Protein AF-A0A5J4VBR6-F1 (afdb_monomer_lite)

Sequence (223 aa):
MSNNSELKLRETSIERTSTYIKEVDKNNSNNIYTEILFALNNASYVAIDLEMSGIGESVGISIWRKSNQIAQLFEVYNYSLTCCPTTNFTISPESASFLIKNGFDLNSPFKKGIPFIPCGLPREEQSGNKEMVPQCVLQEIFRAISASNTPIILHNGLMDALFICFNFFCQLPDNLPDFCVLFTTFFPIIYDTKEIAWVEELNSNIKETITWLEQFSFFGLNI

Secondary structure (DSSP, 8-state):
---SSSSSS-----------EEEE-TTTHHHHHHHHHHHHTT-SEEEEEEE-SSSS-EEEEEEEEE-SSSTT-EEEEEEEEEEEESS-----HHHHHHHHHTT--THHHHHHPEEE--TTS-TTTT-SSSS--PPPHHHHHHHHHHHTTPPEEESSTHHHHHHHIIIII-PPPSSHHHHHHHHHHH-S-EEEHHHHHHHHHTTS---SS--HHHHHHHTT---

pLDDT: mean 77.76, std 18.87, range [31.41, 95.62]

InterPro domains:
  IPR006941 Ribonuclease CAF1 [PF04857] (24-55)
  IPR006941 Ribonuclease CAF1 [PF04857] (58-117)
  IPR006941 Ribonuclease CAF1 [PF04857] (126-206)
  IPR012337 Ribonuclease H-like superfamily [SSF53098] (17-205)
  IPR036397 Ribonuclease H superfamily [G3DSA:3.30.420.10] (22-217)
  IPR051181 CAF1 family poly(A)-specific ribonucleases [PTHR15092] (128-207)

Organism: NCBI:txid222440

Structure (mmCIF, N/CA/C/O backbone):
data_AF-A0A5J4VBR6-F1
#
_entry.id   AF-A0A5J4VBR6-F1
#
loop_
_atom_site.group_PDB
_atom_site.id
_atom_site.type_symbol
_atom_site.label_atom_id
_atom_site.label_alt_id
_atom_site.label_comp_id
_atom_site.label_asym_id
_atom_site.label_entity_id
_atom_site.label_seq_id
_atom_site.pdbx_PDB_ins_code
_atom_site.Cartn_x
_atom_site.Cartn_y
_atom_site.Cartn_z
_atom_site.occupancy
_atom_site.B_iso_or_equiv
_atom_site.auth_seq_id
_atom_site.auth_comp_id
_atom_site.auth_asym_id
_atom_site.auth_atom_id
_atom_site.pdbx_PDB_model_num
ATOM 1 N N . MET A 1 1 ? -36.809 30.784 31.263 1.00 40.50 1 MET A N 1
ATOM 2 C CA . MET A 1 1 ? -35.488 31.302 30.854 1.00 40.50 1 MET A CA 1
ATOM 3 C C . MET A 1 1 ? -34.416 30.419 31.502 1.00 40.50 1 MET A C 1
ATOM 5 O O . MET A 1 1 ? -33.761 30.843 32.435 1.00 40.50 1 MET A O 1
ATOM 9 N N . SER A 1 2 ? -34.447 29.094 31.329 1.00 33.72 2 SER A N 1
ATOM 10 C CA . SER A 1 2 ? -33.932 28.300 30.194 1.00 33.72 2 SER A CA 1
ATOM 11 C C . SER A 1 2 ? -32.438 28.518 29.909 1.00 33.72 2 SER A C 1
ATOM 13 O O . SER A 1 2 ? -32.067 29.405 29.148 1.00 33.72 2 SER A O 1
ATOM 15 N N . ASN A 1 3 ? -31.633 27.672 30.559 1.00 38.91 3 ASN A N 1
ATOM 16 C CA . ASN A 1 3 ? -30.507 26.903 30.021 1.00 38.91 3 ASN A CA 1
ATOM 17 C C . ASN A 1 3 ? -29.612 27.585 28.981 1.00 38.91 3 ASN A C 1
ATOM 19 O O . ASN A 1 3 ? -29.837 27.441 27.786 1.00 38.91 3 ASN A O 1
ATOM 23 N N . ASN A 1 4 ? -28.529 28.214 29.444 1.00 39.81 4 ASN A N 1
ATOM 24 C CA . ASN A 1 4 ? -27.373 28.542 28.598 1.00 39.81 4 ASN A CA 1
ATOM 25 C C . ASN A 1 4 ? -26.011 28.240 29.257 1.00 39.81 4 ASN A C 1
ATOM 27 O O . ASN A 1 4 ? -24.972 28.619 28.725 1.00 39.81 4 ASN A O 1
ATOM 31 N N . SER A 1 5 ? -25.986 27.545 30.400 1.00 41.88 5 SER A N 1
ATOM 32 C CA . SER A 1 5 ? -24.746 27.214 31.121 1.00 41.88 5 SER A CA 1
ATOM 33 C C . SER A 1 5 ? -24.298 25.752 30.989 1.00 41.88 5 SER A C 1
ATOM 35 O O . SER A 1 5 ? -23.154 25.456 31.314 1.00 41.88 5 SER A O 1
ATOM 37 N N . GLU A 1 6 ? -25.136 24.846 30.470 1.00 38.75 6 GLU A N 1
ATOM 38 C CA . GLU A 1 6 ? -24.785 23.419 30.292 1.00 38.75 6 GLU A CA 1
ATOM 39 C C . GLU A 1 6 ? -24.227 23.066 28.901 1.00 38.75 6 GLU A C 1
ATOM 41 O O . GLU A 1 6 ? -23.671 21.987 28.716 1.00 38.75 6 GLU A O 1
ATOM 46 N N . LEU A 1 7 ? -24.299 23.975 27.924 1.00 38.22 7 LEU A N 1
ATOM 47 C CA . LEU A 1 7 ? -23.829 23.729 26.550 1.00 38.22 7 LEU A CA 1
ATOM 48 C C . LEU A 1 7 ? -22.386 24.186 26.283 1.00 38.22 7 LEU A C 1
ATOM 50 O O . LEU A 1 7 ? -21.916 24.090 25.156 1.00 38.22 7 LEU A O 1
ATOM 54 N N . LYS A 1 8 ? -21.660 24.657 27.306 1.00 35.06 8 LYS A N 1
ATOM 55 C CA . LYS A 1 8 ? -20.302 25.213 27.152 1.00 35.06 8 LYS A CA 1
ATOM 56 C C . LYS A 1 8 ? -19.178 24.367 27.765 1.00 35.06 8 LYS A C 1
ATOM 58 O O . LYS A 1 8 ? -18.056 24.842 27.876 1.00 35.06 8 LYS A O 1
ATOM 63 N N . LEU A 1 9 ? -19.471 23.124 28.162 1.00 37.53 9 LEU A N 1
ATOM 64 C CA . LEU A 1 9 ? -18.527 22.227 28.854 1.00 37.53 9 LEU A CA 1
ATOM 65 C C . LEU A 1 9 ? -18.332 20.861 28.167 1.00 37.53 9 LEU A C 1
ATOM 67 O O . LEU A 1 9 ? -17.867 19.915 28.796 1.00 37.53 9 LEU A O 1
ATOM 71 N N . ARG A 1 10 ? -18.661 20.737 26.874 1.00 34.31 10 ARG A N 1
ATOM 72 C CA . ARG A 1 10 ? -18.361 19.532 26.070 1.00 34.31 10 ARG A CA 1
ATOM 73 C C . ARG A 1 10 ? -17.530 19.797 24.819 1.00 34.31 10 ARG A C 1
ATOM 75 O O . ARG A 1 10 ? -17.433 18.938 23.956 1.00 34.31 10 ARG A O 1
ATOM 82 N N . GLU A 1 11 ? -16.848 20.932 24.764 1.00 38.53 11 GLU A N 1
ATOM 83 C CA . GLU A 1 11 ? -15.585 21.008 24.031 1.00 38.53 11 GLU A CA 1
ATOM 84 C C . GLU A 1 11 ? -14.492 20.501 24.974 1.00 38.53 11 GLU A C 1
ATOM 86 O O . GLU A 1 11 ? -13.605 21.234 25.402 1.00 38.53 11 GLU A O 1
ATOM 91 N N . THR A 1 12 ? -14.584 19.226 25.372 1.00 39.28 12 THR A N 1
ATOM 92 C CA . THR A 1 12 ? -13.374 18.512 25.766 1.00 39.28 12 THR A CA 1
ATOM 93 C C . THR A 1 12 ? -12.510 18.561 24.531 1.00 39.28 12 THR A C 1
ATOM 95 O O . THR A 1 12 ? -12.831 17.909 23.539 1.00 39.28 12 THR A O 1
ATOM 98 N N . SER A 1 13 ? -11.502 19.424 24.573 1.00 41.62 13 SER A N 1
ATOM 99 C CA . SER A 1 13 ? -10.354 19.421 23.691 1.00 41.62 13 SER A CA 1
ATOM 100 C C . SER A 1 13 ? -10.007 17.971 23.394 1.00 41.62 13 SER A C 1
ATOM 102 O O . SER A 1 13 ? -9.403 17.292 24.223 1.00 41.62 13 SER A O 1
ATOM 104 N N . ILE A 1 14 ? -10.468 17.483 22.240 1.00 50.50 14 ILE A N 1
ATOM 105 C CA . ILE A 1 14 ? -9.911 16.298 21.620 1.00 50.50 14 ILE A CA 1
ATOM 106 C C . ILE A 1 14 ? -8.490 16.760 21.357 1.00 50.50 14 ILE A C 1
ATOM 108 O O . ILE A 1 14 ? -8.247 17.514 20.412 1.00 50.50 14 ILE A O 1
ATOM 112 N N . GLU A 1 15 ? -7.584 16.461 22.289 1.00 44.12 15 GLU A N 1
ATOM 113 C CA . GLU A 1 15 ? -6.166 16.628 22.046 1.00 44.12 15 GLU A CA 1
ATOM 114 C C . GLU A 1 15 ? -5.939 15.946 20.709 1.00 44.12 15 GLU A C 1
ATOM 116 O O . GLU A 1 15 ? -6.225 14.755 20.557 1.00 44.12 15 GLU A O 1
ATOM 121 N N . ARG A 1 16 ? -5.542 16.737 19.706 1.00 42.59 16 ARG A N 1
ATOM 122 C CA . ARG A 1 16 ? -5.061 16.192 18.447 1.00 42.59 16 ARG A CA 1
ATOM 123 C C . ARG A 1 16 ? -3.914 15.291 18.853 1.00 42.59 16 ARG A C 1
ATOM 125 O O . AR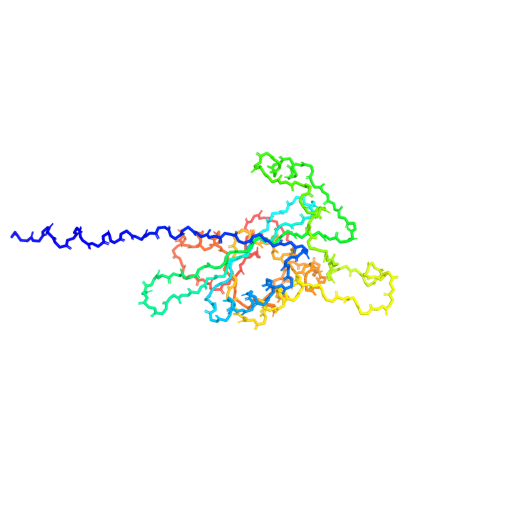G A 1 16 ? -2.833 15.780 19.169 1.00 42.59 16 ARG A O 1
ATOM 132 N N . THR A 1 17 ? -4.181 13.997 18.935 1.00 51.00 17 THR A N 1
ATOM 133 C CA . THR A 1 17 ? -3.157 12.997 19.160 1.00 51.00 17 THR A CA 1
ATOM 134 C C . THR A 1 17 ? -2.232 13.179 17.974 1.00 51.00 17 THR A C 1
ATOM 136 O O . THR A 1 17 ? -2.649 12.977 16.836 1.00 51.00 17 THR A O 1
ATOM 139 N N . SER A 1 18 ? -1.027 13.709 18.200 1.00 48.25 18 SER A N 1
ATOM 140 C CA . SER A 1 18 ? -0.051 13.828 17.126 1.00 48.25 18 SER A CA 1
ATOM 141 C C . SER A 1 18 ? 0.238 12.408 16.675 1.00 48.25 18 SER A C 1
ATOM 143 O O . SER A 1 18 ? 0.898 11.647 17.385 1.00 48.25 18 SER A O 1
ATOM 145 N N . THR A 1 19 ? -0.345 12.018 15.550 1.00 68.44 19 THR A N 1
ATOM 146 C CA . THR A 1 19 ? -0.216 10.673 15.024 1.00 68.44 19 THR A CA 1
ATOM 147 C C . THR A 1 19 ? 1.205 10.521 14.514 1.00 68.44 19 THR A C 1
ATOM 149 O O . THR A 1 19 ? 1.582 11.099 13.497 1.00 68.44 19 THR A O 1
ATOM 152 N N . TYR A 1 20 ? 2.015 9.791 15.270 1.00 84.81 20 TYR A N 1
ATOM 153 C CA . TYR A 1 20 ? 3.378 9.474 14.885 1.00 84.81 20 TYR A CA 1
ATOM 154 C C . TYR A 1 20 ? 3.352 8.561 13.655 1.00 84.81 20 TYR A C 1
ATOM 156 O O . TYR A 1 20 ? 2.677 7.529 13.663 1.00 84.81 20 TYR A O 1
ATOM 164 N N . ILE A 1 21 ? 4.068 8.957 12.603 1.00 88.56 21 ILE A N 1
ATOM 165 C CA . ILE A 1 21 ? 4.309 8.123 11.426 1.00 88.56 21 ILE A CA 1
ATOM 166 C C . ILE A 1 21 ? 5.629 7.402 11.650 1.00 88.56 21 ILE A C 1
ATOM 168 O O . ILE A 1 21 ? 6.663 8.029 11.896 1.00 88.56 21 ILE A O 1
ATOM 172 N N . LYS A 1 22 ? 5.589 6.073 11.591 1.00 91.44 22 LYS A N 1
ATOM 173 C CA . LYS A 1 22 ? 6.777 5.241 11.713 1.00 91.44 22 LYS A CA 1
ATOM 174 C C . LYS A 1 22 ? 7.357 4.978 10.331 1.00 91.44 22 LYS A C 1
ATOM 176 O O . LYS A 1 22 ? 6.744 4.292 9.521 1.00 91.44 22 LYS A O 1
ATOM 181 N N . GLU A 1 23 ? 8.552 5.498 10.081 1.00 91.81 23 GLU A N 1
ATOM 182 C CA . GLU A 1 23 ? 9.298 5.232 8.849 1.00 91.81 23 GLU A CA 1
ATOM 183 C C . GLU A 1 23 ? 9.882 3.816 8.864 1.00 91.81 23 GLU A C 1
ATOM 185 O O . GLU A 1 23 ? 10.563 3.411 9.815 1.00 91.81 23 GLU 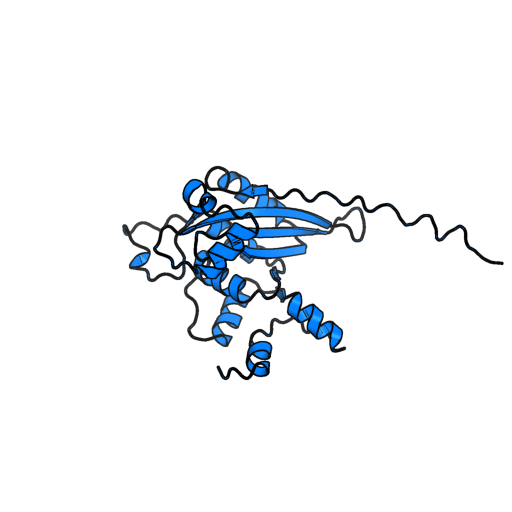A O 1
ATOM 190 N N . VAL A 1 24 ? 9.636 3.064 7.797 1.00 91.12 24 VAL A N 1
ATOM 191 C CA . VAL A 1 24 ? 10.004 1.656 7.670 1.00 91.12 24 VAL A CA 1
ATOM 192 C C . VAL A 1 24 ? 10.865 1.468 6.433 1.00 91.12 24 VAL A C 1
ATOM 194 O O . VAL A 1 24 ? 10.529 1.902 5.332 1.00 91.12 24 VAL A O 1
ATOM 197 N N . ASP A 1 25 ? 12.003 0.821 6.632 1.00 91.25 25 ASP A N 1
ATOM 198 C CA . ASP A 1 25 ? 13.033 0.624 5.631 1.00 91.25 25 ASP A CA 1
ATOM 199 C C . ASP A 1 25 ? 13.640 -0.785 5.743 1.00 91.25 25 ASP A C 1
ATOM 201 O O . ASP A 1 25 ? 13.269 -1.596 6.601 1.00 91.25 25 ASP A O 1
ATOM 205 N N . LYS A 1 26 ? 14.590 -1.111 4.865 1.00 89.25 26 LYS A N 1
ATOM 206 C CA . LYS A 1 26 ? 15.219 -2.440 4.836 1.00 89.25 26 LYS A CA 1
ATOM 207 C C . LYS A 1 26 ? 15.904 -2.844 6.150 1.00 89.25 26 LYS A C 1
ATOM 209 O O . LYS A 1 26 ? 16.071 -4.035 6.388 1.00 89.25 26 LYS A O 1
ATOM 214 N N . ASN A 1 27 ? 16.294 -1.891 6.997 1.00 88.62 27 ASN A N 1
ATOM 215 C CA . ASN A 1 27 ? 17.017 -2.147 8.243 1.00 88.62 27 ASN A CA 1
ATOM 216 C C . ASN A 1 27 ? 16.080 -2.449 9.420 1.00 88.62 27 ASN A C 1
ATOM 218 O O . ASN A 1 27 ? 16.495 -3.131 10.355 1.00 88.62 27 ASN A O 1
ATOM 222 N N . ASN A 1 28 ? 14.841 -1.940 9.407 1.00 88.69 28 ASN A N 1
ATOM 223 C CA . ASN A 1 28 ? 13.890 -2.117 10.513 1.00 88.69 28 ASN A CA 1
ATOM 224 C C . ASN A 1 28 ? 12.662 -2.984 10.168 1.00 88.69 28 ASN A C 1
ATOM 226 O O . ASN A 1 28 ? 11.945 -3.396 11.080 1.00 88.69 28 ASN A O 1
ATOM 230 N N . SER A 1 29 ? 12.457 -3.319 8.892 1.00 83.50 29 SER A N 1
ATOM 231 C CA . SER A 1 29 ? 11.270 -4.026 8.385 1.00 83.50 29 SER A CA 1
ATOM 232 C C . SER A 1 29 ? 10.883 -5.315 9.133 1.00 83.50 29 SER A C 1
ATOM 234 O O . SER A 1 29 ? 9.701 -5.514 9.405 1.00 83.50 29 SER A O 1
ATOM 236 N N . ASN A 1 30 ? 11.841 -6.150 9.553 1.00 83.50 30 ASN A N 1
ATOM 237 C CA . ASN A 1 30 ? 11.549 -7.404 10.272 1.00 83.50 30 ASN A CA 1
ATOM 238 C C . ASN A 1 30 ? 10.841 -7.183 11.620 1.00 83.50 30 ASN A C 1
ATOM 240 O O . ASN A 1 30 ? 9.911 -7.907 11.973 1.00 83.50 30 ASN A O 1
ATOM 244 N N . ASN A 1 31 ? 11.261 -6.166 12.377 1.00 84.50 31 ASN A N 1
ATOM 245 C CA . ASN A 1 31 ? 10.618 -5.834 13.650 1.00 84.50 31 ASN A CA 1
ATOM 246 C C . ASN A 1 31 ? 9.229 -5.235 13.404 1.00 84.50 31 ASN A C 1
ATOM 248 O O . ASN A 1 31 ? 8.277 -5.545 14.119 1.00 84.50 31 ASN A O 1
ATOM 252 N N . ILE A 1 32 ? 9.108 -4.426 12.348 1.00 85.19 32 ILE A N 1
ATOM 253 C CA . ILE A 1 32 ? 7.852 -3.778 11.977 1.00 85.19 32 ILE A CA 1
ATOM 254 C C . ILE A 1 32 ? 6.786 -4.781 11.559 1.00 85.19 32 ILE A C 1
ATOM 256 O O . ILE A 1 32 ? 5.631 -4.590 11.920 1.00 85.19 32 ILE A O 1
ATOM 260 N N . TYR A 1 33 ? 7.147 -5.863 10.869 1.00 87.81 33 TYR A N 1
ATOM 261 C CA . TYR A 1 33 ? 6.183 -6.907 10.527 1.00 87.81 33 TYR A CA 1
ATOM 262 C C . TYR A 1 33 ? 5.431 -7.419 11.767 1.00 87.81 33 TYR A C 1
ATOM 264 O O . TYR A 1 33 ? 4.203 -7.483 11.769 1.00 87.81 33 TYR A O 1
ATOM 272 N N . THR A 1 34 ? 6.149 -7.677 12.864 1.00 88.88 34 THR A N 1
ATOM 273 C CA . THR A 1 34 ? 5.535 -8.133 14.125 1.00 88.88 34 THR A CA 1
ATOM 274 C C . THR A 1 34 ? 4.620 -7.067 14.736 1.00 88.88 34 THR A C 1
ATOM 276 O O . THR A 1 34 ? 3.547 -7.383 15.248 1.00 88.88 34 THR A O 1
ATOM 279 N N . GLU A 1 35 ? 5.011 -5.794 14.662 1.00 90.06 35 GLU A N 1
ATOM 280 C CA . GLU A 1 35 ? 4.180 -4.681 15.132 1.00 90.06 35 GLU A CA 1
ATOM 281 C C . GLU A 1 35 ? 2.913 -4.502 14.291 1.00 90.06 35 GLU A C 1
ATOM 283 O O . GLU A 1 35 ? 1.845 -4.266 14.850 1.00 90.06 35 GLU A O 1
ATOM 288 N N . ILE A 1 36 ? 3.007 -4.667 12.970 1.00 90.56 36 ILE A N 1
ATOM 289 C CA . ILE A 1 36 ? 1.855 -4.623 12.065 1.00 90.56 36 ILE A CA 1
ATOM 290 C C . ILE A 1 36 ? 0.885 -5.756 12.399 1.00 90.56 36 ILE A C 1
ATOM 292 O O . ILE A 1 36 ? -0.308 -5.502 12.524 1.00 90.56 36 ILE A O 1
ATOM 296 N N . LEU A 1 37 ? 1.371 -6.983 12.624 1.00 91.88 37 LEU A N 1
ATOM 297 C CA . LEU A 1 37 ? 0.515 -8.093 13.062 1.00 91.88 37 LEU A CA 1
ATOM 298 C C . LEU A 1 37 ? -0.223 -7.770 14.368 1.00 91.88 37 LEU A C 1
ATOM 300 O O . LEU A 1 37 ? -1.413 -8.058 14.506 1.00 91.88 37 LEU A O 1
ATOM 304 N N . PHE A 1 38 ? 0.468 -7.144 15.322 1.00 90.75 38 PHE A N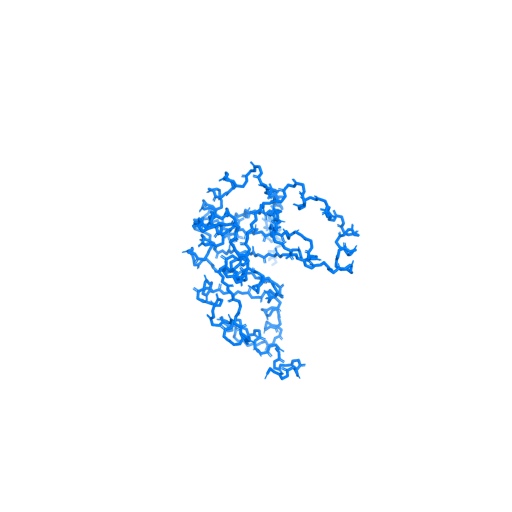 1
ATOM 305 C CA . PHE A 1 38 ? -0.153 -6.694 16.563 1.00 90.75 38 PHE A CA 1
ATOM 306 C C . PHE A 1 38 ? -1.196 -5.594 16.325 1.00 90.75 38 PHE A C 1
ATOM 308 O O . PHE A 1 38 ? -2.270 -5.639 16.924 1.00 90.75 38 PHE A O 1
ATOM 315 N N . ALA A 1 39 ? -0.911 -4.622 15.458 1.00 90.94 39 ALA A N 1
ATOM 316 C CA . ALA A 1 39 ? -1.834 -3.543 15.117 1.00 90.94 39 ALA A CA 1
ATOM 317 C C . ALA A 1 39 ? -3.088 -4.070 14.396 1.00 90.94 39 ALA A C 1
ATOM 319 O O . ALA A 1 39 ? -4.199 -3.655 14.727 1.00 90.94 39 ALA A O 1
ATOM 320 N N . LEU A 1 40 ? -2.925 -5.034 13.480 1.00 92.88 40 LEU A N 1
ATOM 321 C CA . LEU A 1 40 ? -4.019 -5.703 12.768 1.00 92.88 40 LEU A CA 1
ATOM 322 C C . LEU A 1 40 ? -4.948 -6.477 13.708 1.00 92.88 40 LEU A C 1
ATOM 324 O O . LEU A 1 40 ? -6.142 -6.600 13.434 1.00 92.88 40 LEU A O 1
ATOM 328 N N . ASN A 1 41 ? -4.439 -6.969 14.841 1.00 90.88 41 ASN A N 1
ATOM 329 C CA . ASN A 1 41 ? -5.279 -7.625 15.832 1.00 90.88 41 ASN A CA 1
ATOM 330 C C . ASN A 1 41 ? -6.329 -6.638 16.379 1.00 90.88 41 ASN A C 1
ATOM 332 O O . ASN A 1 41 ? -5.993 -5.619 16.988 1.00 90.88 41 ASN A O 1
ATOM 336 N N . ASN A 1 42 ? -7.610 -6.949 16.174 1.00 86.31 42 ASN A N 1
ATOM 337 C CA . ASN A 1 42 ? -8.756 -6.080 16.471 1.00 86.31 42 ASN A CA 1
ATOM 338 C C . ASN A 1 42 ? -8.770 -4.743 15.704 1.00 86.31 42 ASN A C 1
ATOM 340 O O . ASN A 1 42 ? -9.412 -3.788 16.149 1.00 86.31 42 ASN A O 1
ATOM 344 N N . ALA A 1 43 ? -8.071 -4.645 14.571 1.00 92.19 43 ALA A N 1
ATOM 345 C CA . ALA A 1 43 ? -8.201 -3.492 13.693 1.00 92.19 43 ALA A CA 1
ATOM 346 C C . ALA A 1 43 ? -9.639 -3.385 13.170 1.00 92.19 43 ALA A C 1
ATOM 348 O O . ALA A 1 43 ? -10.270 -4.374 12.801 1.00 92.19 43 ALA A O 1
ATOM 349 N N . SER A 1 44 ? -10.161 -2.164 13.164 1.00 91.44 44 SER A N 1
ATOM 350 C CA . SER A 1 44 ? -11.471 -1.842 12.600 1.00 91.44 44 SER A CA 1
ATOM 351 C C . SER A 1 44 ? -11.365 -1.530 11.110 1.00 91.44 44 SER A C 1
ATOM 353 O O . SER A 1 44 ? -12.238 -1.940 10.354 1.00 91.44 44 SER A O 1
ATOM 355 N N . TYR A 1 45 ? -10.295 -0.840 10.700 1.00 92.50 45 TYR A N 1
ATOM 356 C CA . TYR A 1 45 ? -10.028 -0.471 9.308 1.00 92.50 45 TYR A CA 1
ATOM 357 C C . TYR A 1 45 ? -8.522 -0.434 9.036 1.00 92.50 45 TYR A C 1
ATOM 359 O O . TYR A 1 45 ? -7.732 -0.146 9.942 1.00 92.50 45 TYR A O 1
ATOM 367 N N . VAL A 1 46 ? -8.134 -0.660 7.784 1.00 95.56 46 VAL A N 1
ATOM 368 C CA . VAL A 1 46 ? -6.781 -0.399 7.279 1.00 95.56 46 VAL A CA 1
ATOM 369 C C . VAL A 1 46 ? -6.894 0.574 6.115 1.00 95.56 46 VAL A C 1
ATOM 371 O O . VAL A 1 46 ? -7.513 0.248 5.112 1.00 95.56 46 VAL A O 1
ATOM 374 N N . ALA A 1 47 ? -6.317 1.765 6.232 1.00 95.38 47 ALA A N 1
ATOM 375 C CA . ALA A 1 47 ? -6.196 2.689 5.111 1.00 95.38 47 ALA A CA 1
ATOM 376 C C . ALA A 1 47 ? -4.828 2.522 4.447 1.00 95.38 47 ALA A C 1
ATOM 378 O O . ALA A 1 47 ? -3.824 2.378 5.150 1.00 95.38 47 ALA A O 1
ATOM 379 N N . ILE A 1 48 ? -4.800 2.513 3.117 1.00 94.69 48 ILE A N 1
ATOM 380 C CA . ILE A 1 48 ? -3.573 2.359 2.328 1.00 94.69 48 ILE A CA 1
ATOM 381 C C . ILE A 1 48 ? -3.528 3.459 1.272 1.00 94.69 48 ILE A C 1
ATOM 383 O O . ILE A 1 48 ? -4.550 3.765 0.663 1.00 94.69 48 ILE A O 1
ATOM 387 N N . ASP A 1 49 ? -2.349 4.037 1.081 1.00 92.88 49 ASP A N 1
ATOM 388 C CA . ASP A 1 49 ? -2.083 5.093 0.104 1.00 92.88 49 ASP A CA 1
ATOM 389 C C . ASP A 1 49 ? -0.670 4.918 -0.461 1.00 92.88 49 ASP A C 1
ATOM 391 O O . ASP A 1 49 ? 0.248 4.565 0.290 1.00 92.88 49 ASP A O 1
ATOM 395 N N . LEU A 1 50 ? -0.480 5.117 -1.766 1.00 88.25 50 LEU A N 1
ATOM 396 C CA . LEU A 1 50 ? 0.815 4.956 -2.425 1.00 88.25 50 LEU A CA 1
ATOM 397 C C . LEU A 1 50 ? 1.330 6.258 -3.035 1.00 88.25 50 LEU A C 1
ATOM 399 O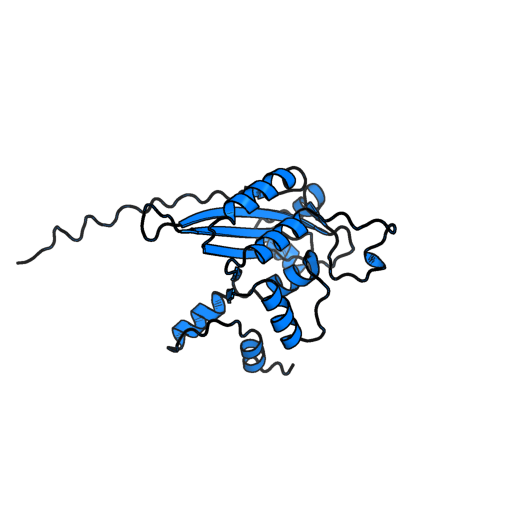 O . LEU A 1 50 ? 0.631 6.955 -3.763 1.00 88.25 50 LEU A O 1
ATOM 403 N N . GLU A 1 51 ? 2.629 6.504 -2.865 1.00 83.94 51 GLU A N 1
ATOM 404 C CA . GLU A 1 51 ? 3.341 7.536 -3.622 1.00 83.94 51 GLU A CA 1
ATOM 405 C C . GLU A 1 51 ? 4.032 6.898 -4.830 1.00 83.94 51 GLU A C 1
ATOM 407 O O . GLU A 1 51 ? 5.121 6.316 -4.730 1.00 83.94 51 GLU A O 1
ATOM 412 N N . MET A 1 52 ? 3.387 7.011 -5.992 1.00 75.38 52 MET A N 1
ATOM 413 C CA . MET A 1 52 ? 3.847 6.408 -7.243 1.00 75.38 52 MET A CA 1
ATOM 414 C C . MET A 1 52 ? 4.564 7.441 -8.124 1.00 75.38 52 MET A C 1
ATOM 416 O O . MET A 1 52 ? 3.944 8.280 -8.776 1.00 75.38 52 MET A O 1
ATOM 420 N N . SER A 1 53 ? 5.895 7.361 -8.215 1.00 65.81 53 SER A N 1
ATOM 421 C CA . SER A 1 53 ? 6.669 8.078 -9.256 1.00 65.81 53 SER A CA 1
ATOM 422 C C . SER A 1 53 ? 7.201 7.170 -10.358 1.00 65.81 53 SER A C 1
ATOM 424 O O . SER A 1 53 ? 7.756 7.644 -11.353 1.00 65.81 53 SER A O 1
ATOM 426 N N . GLY A 1 54 ? 7.079 5.860 -10.154 1.00 58.91 54 GLY A N 1
ATOM 427 C CA . GLY A 1 54 ? 7.822 4.852 -10.885 1.00 58.91 54 GLY A CA 1
ATOM 428 C C . GLY A 1 54 ? 9.235 4.626 -10.339 1.00 58.91 54 GLY A C 1
ATOM 429 O O . GLY A 1 54 ? 9.774 3.554 -10.537 1.00 58.91 54 GLY A O 1
ATOM 430 N N . ILE A 1 55 ? 9.828 5.557 -9.577 1.00 45.84 55 ILE A N 1
ATOM 431 C CA . ILE A 1 55 ? 10.988 5.264 -8.716 1.00 45.84 55 ILE A CA 1
ATOM 432 C C . ILE A 1 55 ? 10.466 4.632 -7.437 1.00 45.84 55 ILE A C 1
ATOM 434 O O . ILE A 1 55 ? 9.510 5.169 -6.891 1.00 45.84 55 ILE A O 1
ATOM 438 N N . GLY A 1 56 ? 11.122 3.550 -6.989 1.00 57.62 56 GLY A N 1
ATOM 439 C CA . GLY A 1 56 ? 10.895 2.823 -5.734 1.00 57.62 56 GLY A CA 1
ATOM 440 C C . GLY A 1 56 ? 9.811 3.401 -4.822 1.00 57.62 56 GLY A C 1
ATOM 441 O O . GLY A 1 56 ? 9.919 4.515 -4.316 1.00 57.62 56 GLY A O 1
ATOM 442 N N . GLU A 1 57 ? 8.749 2.630 -4.655 1.00 74.62 57 GLU A N 1
ATOM 443 C CA . GLU A 1 57 ? 7.475 3.159 -4.188 1.00 74.62 57 GLU A CA 1
ATOM 444 C C . GLU A 1 57 ? 7.430 3.354 -2.678 1.00 74.62 57 GLU A C 1
ATOM 446 O O . GLU A 1 57 ? 8.077 2.623 -1.924 1.00 74.62 57 GLU A O 1
ATOM 451 N N . SER A 1 58 ? 6.653 4.335 -2.227 1.00 80.06 58 SER A N 1
ATOM 452 C CA . SER A 1 58 ? 6.327 4.466 -0.810 1.00 80.06 58 SER A CA 1
ATOM 453 C C . SER A 1 58 ? 4.905 3.986 -0.579 1.00 80.06 58 SER A C 1
ATOM 455 O O . SER A 1 58 ? 3.991 4.436 -1.263 1.00 80.06 58 SER A O 1
ATOM 457 N N . VAL A 1 59 ? 4.726 3.093 0.390 1.00 85.50 59 VAL A N 1
ATOM 458 C CA . VAL A 1 59 ? 3.410 2.606 0.812 1.00 85.50 59 VAL A CA 1
ATOM 459 C C . VAL A 1 59 ? 3.106 3.197 2.185 1.00 85.50 59 VAL A C 1
ATOM 461 O O . VAL A 1 59 ? 3.755 2.847 3.174 1.00 85.50 59 VAL A O 1
ATOM 464 N N . GLY A 1 60 ? 2.115 4.074 2.261 1.00 88.44 60 GLY A N 1
ATOM 465 C CA . GLY A 1 60 ? 1.504 4.509 3.510 1.00 88.44 60 GLY A CA 1
ATOM 466 C C . GLY A 1 60 ? 0.469 3.488 3.980 1.00 88.44 60 GLY A C 1
ATOM 467 O O . GLY A 1 60 ? -0.422 3.110 3.225 1.00 88.44 60 GLY A O 1
ATOM 468 N N . ILE A 1 61 ? 0.576 3.032 5.229 1.00 90.44 61 ILE A N 1
ATOM 469 C CA . ILE A 1 61 ? -0.411 2.150 5.863 1.00 90.44 61 ILE A CA 1
ATOM 470 C C . ILE A 1 61 ? -0.836 2.757 7.194 1.00 90.44 61 ILE A C 1
ATOM 472 O O . ILE A 1 61 ? -0.008 2.975 8.079 1.00 90.44 61 ILE A O 1
ATOM 476 N N . SER A 1 62 ? -2.139 2.947 7.371 1.00 91.50 62 SER A N 1
ATOM 477 C CA . SER A 1 62 ? -2.739 3.394 8.625 1.00 91.50 62 SER A CA 1
ATOM 478 C C . SER A 1 62 ? -3.708 2.341 9.143 1.00 91.50 62 SER A C 1
ATOM 480 O O . SER A 1 62 ? -4.727 2.060 8.517 1.00 91.50 62 SER A O 1
ATOM 482 N N . ILE A 1 63 ? -3.427 1.771 10.310 1.00 89.75 63 ILE A N 1
ATOM 483 C CA . ILE A 1 63 ? -4.288 0.771 10.947 1.00 89.75 63 ILE A CA 1
ATOM 484 C C . ILE A 1 63 ? -5.072 1.447 12.066 1.00 89.75 63 ILE A C 1
ATOM 486 O O . ILE A 1 63 ? -4.487 2.000 12.998 1.00 89.75 63 ILE A O 1
ATOM 490 N N . TRP A 1 64 ? -6.398 1.395 11.969 1.00 89.88 64 TRP A N 1
ATOM 491 C CA . TRP A 1 64 ? -7.320 2.077 12.870 1.00 89.88 64 TRP A CA 1
ATOM 492 C C . TRP A 1 64 ? -8.014 1.067 13.769 1.00 89.88 64 TRP A C 1
ATOM 494 O O . TRP A 1 64 ? -8.730 0.187 13.292 1.00 89.88 64 TRP A O 1
ATOM 504 N N . ARG A 1 65 ? -7.864 1.222 15.082 1.00 88.50 65 ARG A N 1
ATOM 505 C CA . ARG A 1 65 ? -8.534 0.405 16.096 1.00 88.50 65 ARG A CA 1
ATOM 506 C C . ARG A 1 65 ? -9.473 1.274 16.916 1.00 88.50 65 ARG A C 1
ATOM 508 O O . ARG A 1 65 ? -9.052 2.249 17.532 1.00 88.50 65 ARG A O 1
ATOM 515 N N . LYS A 1 66 ? -10.756 0.921 16.961 1.00 85.06 66 LYS A N 1
ATOM 516 C CA . LYS A 1 66 ? -11.722 1.614 17.819 1.00 85.06 66 LYS A CA 1
ATOM 517 C C . LYS A 1 66 ? -11.368 1.408 19.297 1.00 85.06 66 LYS A C 1
ATOM 519 O O . LYS A 1 66 ? -11.165 0.280 19.739 1.00 85.06 66 LYS A O 1
ATOM 524 N N . SER A 1 67 ? -11.312 2.493 20.066 1.00 77.44 67 SER A N 1
ATOM 525 C CA . SER A 1 67 ? -11.059 2.429 21.506 1.00 77.44 67 SER A CA 1
ATOM 526 C C . SER A 1 67 ? -12.247 1.813 22.242 1.00 77.44 67 SER A C 1
ATOM 528 O O . SER A 1 67 ? -13.395 2.217 22.053 1.00 77.44 67 SER A O 1
ATOM 530 N N . ASN A 1 68 ? -11.959 0.867 23.138 1.00 73.94 68 ASN A N 1
ATOM 531 C CA . ASN A 1 68 ? -12.961 0.272 24.026 1.00 73.94 68 ASN A CA 1
ATOM 532 C C . ASN A 1 68 ? -13.296 1.170 25.229 1.00 73.94 68 ASN A C 1
ATOM 534 O O . ASN A 1 68 ? -14.311 0.954 25.885 1.00 73.94 68 ASN A O 1
ATOM 538 N N . GLN A 1 69 ? -12.443 2.150 25.548 1.00 66.19 69 GLN A N 1
ATOM 539 C CA . GLN A 1 69 ? -12.582 2.980 26.751 1.00 66.19 69 GLN A CA 1
ATOM 540 C C . GLN A 1 69 ? -13.385 4.258 26.498 1.00 66.19 69 GLN A C 1
ATOM 542 O O . GLN A 1 69 ? -14.126 4.702 27.372 1.00 66.19 69 GLN A O 1
ATOM 547 N N . ILE A 1 70 ? -13.247 4.852 25.309 1.00 69.50 70 ILE A N 1
ATOM 548 C CA . ILE A 1 70 ? -13.903 6.110 24.944 1.00 69.50 70 ILE A CA 1
ATOM 549 C C . ILE A 1 70 ? -14.617 5.906 23.612 1.00 69.50 70 ILE A C 1
ATOM 551 O O . ILE A 1 70 ? -13.987 5.648 22.586 1.00 69.50 70 ILE A O 1
ATOM 555 N N . ALA A 1 71 ? -15.945 6.029 23.628 1.00 60.31 71 ALA A N 1
ATOM 556 C CA . ALA A 1 71 ? -16.742 5.977 22.412 1.00 60.31 71 ALA A CA 1
ATOM 557 C C . ALA A 1 71 ? -16.262 7.053 21.421 1.00 60.31 71 ALA A C 1
ATOM 559 O O . ALA A 1 71 ? -16.072 8.201 21.807 1.00 60.31 71 ALA A O 1
ATOM 560 N N . GLN A 1 72 ? -16.112 6.671 20.148 1.00 67.12 72 GLN A N 1
ATOM 561 C CA . GLN A 1 72 ? -15.675 7.528 19.028 1.00 67.12 72 GLN A CA 1
ATOM 562 C C . GLN A 1 72 ? -14.181 7.898 18.992 1.00 67.12 72 GLN A C 1
ATOM 564 O O . GLN A 1 72 ? -13.781 8.655 18.112 1.00 67.12 72 GLN A O 1
ATOM 569 N N . LEU A 1 73 ? -13.337 7.340 19.866 1.00 80.56 73 LEU A N 1
ATOM 570 C CA . LEU A 1 73 ? -11.884 7.481 19.737 1.00 80.56 73 LEU A CA 1
ATOM 571 C C . LEU A 1 73 ? -11.288 6.295 18.963 1.00 80.56 73 LEU A C 1
ATOM 573 O O . LEU A 1 73 ? -11.704 5.150 19.162 1.00 80.56 73 LEU A O 1
ATOM 577 N N . PHE A 1 74 ? -10.283 6.560 18.130 1.00 82.19 74 PHE A N 1
ATOM 578 C CA . PHE A 1 74 ? -9.476 5.537 17.469 1.00 82.19 74 PHE A CA 1
ATOM 579 C C . PHE A 1 74 ? -8.025 5.605 17.943 1.00 82.19 74 PHE A C 1
ATOM 581 O O . PHE A 1 74 ? -7.457 6.683 18.099 1.00 82.19 74 PHE A O 1
ATOM 588 N N . GLU A 1 75 ? -7.435 4.436 18.157 1.00 86.94 75 GLU A N 1
ATOM 589 C CA . GLU A 1 75 ? -5.993 4.243 18.214 1.00 86.94 75 GLU A CA 1
ATOM 590 C C . GLU A 1 75 ? -5.500 4.005 16.781 1.00 86.94 75 GLU A C 1
ATOM 592 O O . GLU A 1 75 ? -6.032 3.140 16.081 1.00 86.94 75 GLU A O 1
ATOM 597 N N . VAL A 1 76 ? -4.527 4.799 16.330 1.00 89.19 76 VAL A N 1
ATOM 598 C CA . VAL A 1 76 ? -4.055 4.782 14.939 1.00 89.19 76 VAL A CA 1
ATOM 599 C C . VAL A 1 76 ? -2.566 4.471 14.898 1.00 89.19 76 VAL A C 1
ATOM 601 O O . VAL A 1 76 ? -1.764 5.165 15.524 1.00 89.19 76 VAL A O 1
ATOM 604 N N . TYR A 1 77 ? -2.205 3.454 14.121 1.00 91.94 77 TYR A N 1
ATOM 605 C CA . TYR A 1 77 ? -0.825 3.061 13.855 1.00 91.94 77 TYR A CA 1
ATOM 606 C C . TYR A 1 77 ? -0.481 3.412 12.408 1.00 91.94 77 TYR A C 1
ATOM 608 O O . TYR A 1 77 ? -1.057 2.827 11.494 1.00 91.94 77 TYR A O 1
ATOM 616 N N . ASN A 1 78 ? 0.433 4.363 12.199 1.00 93.31 78 ASN A N 1
ATOM 617 C CA . ASN A 1 78 ? 0.831 4.808 10.862 1.00 93.31 78 ASN A CA 1
ATOM 618 C C . ASN A 1 78 ? 2.235 4.321 10.518 1.00 93.31 78 ASN A C 1
ATOM 620 O O . ASN A 1 78 ? 3.180 4.540 11.281 1.00 93.31 78 ASN A O 1
ATOM 624 N N . TYR A 1 79 ? 2.368 3.727 9.341 1.00 93.56 79 TYR A N 1
ATOM 625 C CA . TYR A 1 79 ? 3.610 3.210 8.791 1.00 93.56 79 TYR A CA 1
ATOM 626 C C . TYR A 1 79 ? 3.844 3.822 7.411 1.00 93.56 79 TYR A C 1
ATOM 628 O O . TYR A 1 79 ? 2.946 3.831 6.577 1.00 93.56 79 TYR A O 1
ATOM 636 N N . SER A 1 80 ? 5.057 4.309 7.177 1.00 93.00 80 SER A N 1
ATOM 637 C CA . SER A 1 80 ? 5.536 4.768 5.872 1.00 93.00 80 SER A CA 1
ATOM 638 C C . SER A 1 80 ? 6.598 3.780 5.400 1.00 93.00 80 SER A C 1
ATOM 640 O O . SER A 1 80 ? 7.719 3.771 5.911 1.00 93.00 80 SER A O 1
ATOM 642 N N . LEU A 1 81 ? 6.227 2.865 4.503 1.00 91.88 81 LEU A N 1
ATOM 643 C CA . LEU A 1 81 ? 7.114 1.826 3.984 1.00 91.88 81 LEU A CA 1
ATOM 644 C C . LEU A 1 81 ? 7.845 2.346 2.747 1.00 91.88 81 LEU A C 1
ATOM 646 O O . LEU A 1 81 ? 7.257 2.460 1.675 1.00 91.88 81 LEU A O 1
ATOM 650 N N . THR A 1 82 ? 9.149 2.589 2.859 1.00 91.62 82 THR A N 1
ATOM 651 C CA . THR A 1 82 ? 9.979 2.852 1.680 1.00 91.62 82 THR A CA 1
ATOM 652 C C . THR A 1 82 ? 10.317 1.526 0.997 1.00 91.62 82 THR A C 1
ATOM 654 O O . THR A 1 82 ? 11.008 0.686 1.578 1.00 91.62 82 THR A O 1
ATOM 657 N N . CYS A 1 83 ? 9.896 1.341 -0.250 1.00 90.38 83 CYS A N 1
ATOM 658 C CA . CYS A 1 83 ? 10.065 0.105 -1.012 1.00 90.38 83 CYS A CA 1
ATOM 659 C C . CYS A 1 83 ? 10.969 0.335 -2.232 1.00 90.38 83 CYS A C 1
ATOM 661 O O . CYS A 1 83 ? 11.068 1.438 -2.760 1.00 90.38 83 CYS A O 1
ATOM 663 N N . CYS A 1 84 ? 11.657 -0.707 -2.697 1.00 89.44 84 CYS A N 1
ATOM 664 C CA . CYS A 1 84 ? 12.401 -0.647 -3.954 1.00 89.44 84 CYS A CA 1
ATOM 665 C C . CYS A 1 84 ? 12.322 -1.998 -4.674 1.00 89.44 84 CYS A C 1
ATOM 667 O O . CYS A 1 84 ? 12.823 -2.993 -4.140 1.00 89.44 84 CYS A O 1
ATOM 669 N N . PRO A 1 85 ? 11.724 -2.070 -5.875 1.00 87.94 85 PRO A N 1
ATOM 670 C CA . PRO A 1 85 ? 11.782 -3.289 -6.664 1.00 87.94 85 PRO A CA 1
ATOM 671 C C . PRO A 1 85 ? 13.235 -3.566 -7.070 1.00 87.94 85 PRO A C 1
ATOM 673 O O . PRO A 1 85 ? 14.028 -2.654 -7.305 1.00 87.94 85 PRO A O 1
ATOM 676 N N . THR A 1 86 ? 13.588 -4.846 -7.129 1.00 86.50 86 THR A N 1
ATOM 677 C CA . THR A 1 86 ? 14.911 -5.318 -7.584 1.00 86.50 86 THR A CA 1
ATOM 678 C C . THR A 1 86 ? 14.966 -5.560 -9.094 1.00 86.50 86 THR A C 1
ATOM 680 O O . THR A 1 86 ? 16.022 -5.875 -9.638 1.00 86.50 86 THR A O 1
ATOM 683 N N . THR A 1 87 ? 13.831 -5.398 -9.770 1.00 84.50 87 THR A N 1
ATOM 684 C CA . THR A 1 87 ? 13.655 -5.550 -11.213 1.00 84.50 87 THR A CA 1
ATOM 685 C C . THR A 1 87 ? 13.676 -4.196 -11.913 1.00 84.50 87 THR A C 1
ATOM 687 O O . THR A 1 87 ? 13.631 -3.145 -11.274 1.00 84.50 87 THR A O 1
ATOM 690 N N . ASN A 1 88 ? 13.726 -4.212 -13.246 1.00 83.88 88 ASN A N 1
ATOM 691 C CA . ASN A 1 88 ? 13.592 -2.987 -14.026 1.00 83.88 88 ASN A CA 1
ATOM 692 C C . ASN A 1 88 ? 12.201 -2.380 -13.822 1.00 83.88 88 ASN A C 1
ATOM 694 O O . ASN A 1 88 ? 11.201 -3.093 -13.754 1.00 83.88 88 ASN A O 1
ATOM 698 N N . PHE A 1 89 ? 12.153 -1.056 -13.764 1.00 84.06 89 PHE A N 1
ATOM 699 C CA . PHE A 1 89 ? 10.928 -0.286 -13.628 1.00 84.06 89 PHE A CA 1
ATOM 700 C C . PHE A 1 89 ? 11.018 0.983 -14.474 1.00 84.06 89 PHE A C 1
ATOM 702 O O . PHE A 1 89 ? 12.100 1.407 -14.888 1.00 84.06 89 PHE A O 1
ATOM 709 N N . THR A 1 90 ? 9.866 1.582 -14.753 1.00 84.88 90 THR A N 1
ATOM 710 C CA . THR A 1 90 ? 9.756 2.827 -15.519 1.00 84.88 90 THR A CA 1
ATOM 711 C C . THR A 1 90 ? 9.494 3.992 -14.583 1.00 84.88 90 THR A C 1
ATOM 713 O O . THR A 1 90 ? 8.855 3.820 -13.556 1.00 84.88 90 THR A O 1
ATOM 716 N N . ILE A 1 91 ? 9.970 5.181 -14.945 1.00 84.88 91 ILE A N 1
ATOM 717 C CA . ILE A 1 91 ? 9.833 6.396 -14.139 1.00 84.88 91 ILE A CA 1
ATOM 718 C C . ILE A 1 91 ? 9.106 7.441 -14.975 1.00 84.88 91 ILE A C 1
ATOM 720 O O . ILE A 1 91 ? 9.520 7.693 -16.107 1.00 84.88 91 ILE A O 1
ATOM 724 N N . SER A 1 92 ? 8.076 8.078 -14.414 1.00 88.56 92 SER A N 1
ATOM 725 C CA . SER A 1 92 ? 7.498 9.286 -15.011 1.00 88.56 92 SER A CA 1
ATOM 726 C C . SER A 1 92 ? 8.285 10.515 -14.540 1.00 88.56 92 SER A C 1
ATOM 728 O O . SER A 1 92 ? 8.323 10.789 -13.335 1.00 88.56 92 SER A O 1
ATOM 730 N N . PRO A 1 93 ? 8.908 11.284 -15.454 1.00 88.19 93 PRO A N 1
ATOM 731 C CA . PRO A 1 93 ? 9.618 12.510 -15.099 1.00 88.19 93 PRO A CA 1
ATOM 732 C C . PRO A 1 93 ? 8.720 13.557 -14.432 1.00 88.19 93 PRO A C 1
ATOM 734 O O . PRO A 1 93 ? 9.169 14.265 -13.529 1.00 88.19 93 PRO A O 1
ATOM 737 N N . GLU A 1 94 ? 7.460 13.657 -14.852 1.00 89.00 94 GLU A N 1
ATOM 738 C CA . GLU A 1 94 ? 6.483 14.605 -14.320 1.00 89.00 94 GLU A CA 1
ATOM 739 C C . GLU A 1 94 ? 6.129 14.262 -12.872 1.00 89.00 94 GLU A C 1
ATOM 741 O O . GLU A 1 94 ? 6.224 15.130 -12.000 1.00 89.00 94 GLU A O 1
ATOM 746 N N . SER A 1 95 ? 5.806 12.992 -12.596 1.00 87.12 95 SER A N 1
ATOM 747 C CA . SER A 1 95 ? 5.505 12.522 -11.239 1.00 87.12 95 SER A CA 1
ATOM 748 C C . SER A 1 95 ? 6.722 12.640 -10.326 1.00 87.12 95 SER A C 1
ATOM 750 O O . SER A 1 95 ? 6.617 13.167 -9.221 1.00 87.12 95 SER A O 1
ATOM 752 N N . ALA A 1 96 ? 7.906 12.240 -10.800 1.00 87.19 96 ALA A N 1
ATOM 753 C CA . ALA A 1 96 ? 9.149 12.396 -10.049 1.00 87.19 96 ALA A CA 1
ATOM 754 C C . ALA A 1 96 ? 9.428 13.873 -9.709 1.00 87.19 96 ALA A C 1
ATOM 756 O O . ALA A 1 96 ? 9.779 14.198 -8.574 1.00 87.19 96 ALA A O 1
ATOM 757 N N . SER A 1 97 ? 9.216 14.784 -10.664 1.00 88.94 97 SER A N 1
ATOM 758 C CA . SER A 1 97 ? 9.389 16.227 -10.451 1.00 88.94 97 SER A CA 1
ATOM 759 C C . SER A 1 97 ? 8.383 16.786 -9.446 1.00 88.94 97 SER A C 1
ATOM 761 O O . SER A 1 97 ? 8.745 17.609 -8.603 1.00 88.94 97 SER A O 1
ATOM 763 N N . PHE A 1 98 ? 7.126 16.340 -9.517 1.00 89.75 98 PHE A N 1
ATOM 764 C CA . PHE A 1 98 ? 6.090 16.706 -8.556 1.00 89.75 98 PHE A CA 1
ATOM 765 C C . PHE A 1 98 ? 6.456 16.243 -7.141 1.00 89.75 98 PHE A C 1
ATOM 767 O O . PHE A 1 98 ? 6.400 17.045 -6.209 1.00 89.75 98 PHE A O 1
ATOM 774 N N . LEU A 1 99 ? 6.903 14.996 -6.980 1.00 87.69 99 LEU A N 1
ATOM 775 C CA . LEU A 1 99 ? 7.318 14.463 -5.684 1.00 87.69 99 LEU A CA 1
ATOM 776 C C . LEU A 1 99 ? 8.515 15.227 -5.103 1.00 87.69 99 LEU A C 1
ATOM 778 O O . LEU A 1 99 ? 8.453 15.673 -3.957 1.00 87.69 99 LEU A O 1
ATOM 782 N N . ILE A 1 100 ? 9.567 15.471 -5.898 1.00 88.12 100 ILE A N 1
ATOM 783 C CA . ILE A 1 100 ? 10.723 16.278 -5.463 1.00 88.12 100 ILE A CA 1
ATOM 784 C C . ILE A 1 100 ? 10.267 17.661 -4.991 1.00 88.12 100 ILE A C 1
ATOM 786 O O . ILE A 1 100 ? 10.699 18.141 -3.943 1.00 88.12 100 ILE A O 1
ATOM 790 N N . LYS A 1 101 ? 9.380 18.311 -5.756 1.00 92.12 101 LYS A N 1
ATOM 791 C CA . LYS A 1 101 ? 8.865 19.645 -5.426 1.00 92.12 101 LYS A CA 1
ATOM 792 C C . LYS A 1 101 ? 8.108 19.663 -4.094 1.00 92.12 101 LYS A C 1
ATOM 794 O O . LYS A 1 101 ? 8.160 20.674 -3.398 1.00 92.12 101 LYS A O 1
ATOM 799 N N . ASN A 1 102 ? 7.442 18.566 -3.739 1.00 90.12 102 ASN A N 1
ATOM 800 C CA . ASN A 1 102 ? 6.727 18.410 -2.471 1.00 90.12 102 ASN A CA 1
ATOM 801 C C . ASN A 1 102 ? 7.602 17.832 -1.340 1.00 90.12 102 ASN A C 1
ATOM 803 O O . ASN A 1 102 ? 7.097 17.549 -0.259 1.00 90.12 102 ASN A O 1
ATOM 807 N N . GLY A 1 103 ? 8.918 17.713 -1.550 1.00 88.06 103 GLY A N 1
ATOM 808 C CA . GLY A 1 103 ? 9.876 17.330 -0.510 1.00 88.06 103 GLY A CA 1
ATOM 809 C C . GLY A 1 103 ? 10.155 15.831 -0.400 1.00 88.06 103 GLY A C 1
ATOM 810 O O . GLY A 1 103 ? 10.813 15.416 0.553 1.00 88.06 103 GLY A O 1
ATOM 811 N N . PHE A 1 104 ? 9.706 15.018 -1.359 1.00 86.19 104 PHE A N 1
ATOM 812 C CA . PHE A 1 104 ? 10.036 13.595 -1.402 1.00 86.19 104 PHE A CA 1
ATOM 813 C C . PHE A 1 104 ? 11.504 13.377 -1.808 1.00 86.19 104 PHE A C 1
ATOM 815 O O . PHE A 1 104 ? 11.975 13.906 -2.819 1.00 86.19 104 PHE A O 1
ATOM 822 N N . ASP A 1 105 ? 12.234 12.553 -1.051 1.00 88.12 105 ASP A N 1
ATOM 823 C CA . ASP A 1 105 ? 13.614 12.181 -1.381 1.00 88.12 105 ASP A CA 1
ATOM 824 C C . ASP A 1 105 ? 13.647 10.973 -2.326 1.00 88.12 105 ASP A C 1
ATOM 826 O O . ASP A 1 105 ? 13.622 9.826 -1.886 1.00 88.12 105 ASP A O 1
ATOM 830 N N . LEU A 1 106 ? 13.797 11.211 -3.632 1.00 86.69 106 LEU A N 1
ATOM 831 C CA . LEU A 1 106 ? 13.932 10.132 -4.624 1.00 86.69 106 LEU A CA 1
ATOM 832 C C . LEU A 1 106 ? 15.168 9.243 -4.416 1.00 86.69 106 LEU A C 1
ATOM 834 O O . LEU A 1 106 ? 15.243 8.163 -4.995 1.00 86.69 106 LEU A O 1
ATOM 838 N N . ASN A 1 107 ? 16.145 9.650 -3.598 1.00 89.12 107 ASN A N 1
ATOM 839 C CA . ASN A 1 107 ? 17.288 8.796 -3.275 1.00 89.12 107 ASN A CA 1
ATOM 840 C C . ASN A 1 107 ? 16.964 7.781 -2.176 1.00 89.12 107 ASN A C 1
ATOM 842 O O . ASN A 1 107 ? 17.660 6.770 -2.054 1.00 89.12 107 ASN A O 1
ATOM 846 N N . SER A 1 108 ? 15.958 8.065 -1.347 1.00 88.25 108 SER A N 1
ATOM 847 C CA . SER A 1 108 ? 15.573 7.240 -0.205 1.00 88.25 108 SER A CA 1
ATOM 848 C C . SER A 1 108 ? 15.232 5.801 -0.625 1.00 88.25 108 SER A C 1
ATOM 850 O O . SER A 1 108 ? 15.844 4.881 -0.069 1.00 88.25 108 SER A O 1
ATOM 852 N N . PRO A 1 109 ? 14.391 5.566 -1.654 1.00 88.25 109 PRO A N 1
ATOM 853 C CA . PRO A 1 109 ? 14.101 4.215 -2.129 1.00 88.25 109 PRO A CA 1
ATOM 854 C C . PRO A 1 109 ? 15.345 3.425 -2.542 1.00 88.25 109 PRO A C 1
ATOM 856 O O . PRO A 1 109 ? 15.531 2.292 -2.107 1.00 88.25 109 PRO A O 1
ATOM 859 N N . PHE A 1 110 ? 16.277 4.040 -3.270 1.00 87.56 110 PHE A N 1
ATOM 860 C CA . PHE A 1 110 ? 17.511 3.364 -3.687 1.00 87.56 110 PHE A CA 1
ATOM 861 C C . PHE A 1 110 ? 18.482 3.084 -2.532 1.00 87.56 110 PHE A C 1
ATOM 863 O O . PHE A 1 110 ? 19.217 2.097 -2.551 1.00 87.56 110 PHE A O 1
ATOM 870 N N . LYS A 1 111 ? 18.522 3.956 -1.517 1.00 89.75 111 LYS A N 1
ATOM 871 C CA . LYS A 1 111 ? 19.450 3.822 -0.383 1.00 89.75 111 LYS A CA 1
ATOM 872 C C . LYS A 1 111 ? 18.935 2.845 0.667 1.00 89.75 111 LYS A C 1
ATOM 874 O O . LYS A 1 111 ? 19.690 1.982 1.126 1.00 89.75 111 LYS A O 1
ATOM 879 N N . LYS A 1 112 ? 17.673 2.993 1.072 1.00 90.75 112 LYS A N 1
ATOM 880 C CA . LYS A 1 112 ? 17.082 2.304 2.228 1.00 90.75 112 LYS A CA 1
ATOM 881 C C . LYS A 1 112 ? 15.815 1.506 1.906 1.00 90.75 112 LYS A C 1
ATOM 883 O O . LYS A 1 112 ? 15.325 0.818 2.794 1.00 90.75 112 LYS A O 1
ATOM 888 N N . GLY A 1 113 ? 15.321 1.540 0.669 1.00 89.69 113 GLY A N 1
ATOM 889 C CA . GLY A 1 113 ? 14.102 0.836 0.288 1.00 89.69 113 GLY A CA 1
ATOM 890 C C . GLY A 1 113 ? 14.171 -0.664 0.554 1.00 89.69 113 GLY A C 1
ATOM 891 O O . GLY A 1 113 ? 15.207 -1.306 0.361 1.00 89.69 113 GLY A O 1
ATOM 892 N N . ILE A 1 114 ? 13.055 -1.206 1.032 1.00 91.06 114 ILE A N 1
ATOM 893 C CA . ILE A 1 114 ? 12.874 -2.633 1.266 1.00 91.06 114 ILE A CA 1
ATOM 894 C C . ILE A 1 114 ? 12.875 -3.330 -0.098 1.00 91.06 114 ILE A C 1
ATOM 896 O O . ILE A 1 114 ? 12.013 -3.019 -0.927 1.00 91.06 114 ILE A O 1
ATOM 900 N N . PRO A 1 115 ? 13.832 -4.238 -0.358 1.00 89.56 115 PRO A N 1
ATOM 901 C CA . PRO A 1 115 ? 13.916 -4.913 -1.639 1.00 89.56 115 PRO A CA 1
ATOM 902 C C . PRO A 1 115 ? 12.756 -5.896 -1.799 1.00 89.56 115 PRO A C 1
ATOM 904 O O . PRO A 1 115 ? 12.435 -6.653 -0.880 1.00 89.56 115 PRO A O 1
ATOM 907 N N . PHE A 1 116 ? 12.155 -5.922 -2.984 1.00 88.25 116 PHE A N 1
ATOM 908 C CA . PHE A 1 116 ? 11.172 -6.938 -3.344 1.00 88.25 116 PHE A CA 1
ATOM 909 C C . PHE A 1 116 ? 11.236 -7.298 -4.830 1.00 88.25 116 PHE A C 1
ATOM 911 O O . PHE A 1 116 ? 11.836 -6.589 -5.642 1.00 88.25 116 PHE A O 1
ATOM 918 N N . ILE A 1 117 ? 10.631 -8.433 -5.172 1.00 88.25 117 ILE A N 1
ATOM 919 C CA . ILE A 1 117 ? 10.375 -8.855 -6.550 1.00 88.25 117 ILE A CA 1
ATOM 920 C C . ILE A 1 117 ? 8.852 -8.865 -6.720 1.00 88.25 117 ILE A C 1
ATOM 922 O O . ILE A 1 117 ? 8.180 -9.511 -5.908 1.00 88.25 117 ILE A O 1
ATOM 926 N N . PRO A 1 118 ? 8.296 -8.156 -7.716 1.00 89.56 118 PRO A N 1
ATOM 927 C CA . PRO A 1 118 ? 6.860 -8.175 -7.966 1.00 89.56 118 PRO A CA 1
ATOM 928 C C . PRO A 1 118 ? 6.342 -9.592 -8.270 1.00 89.56 118 PRO A C 1
ATOM 930 O O . PRO A 1 118 ? 6.862 -10.280 -9.153 1.00 89.56 118 PRO A O 1
ATOM 933 N N . CYS A 1 119 ? 5.292 -10.024 -7.567 1.00 89.31 119 CYS A N 1
ATOM 934 C CA . CYS A 1 119 ? 4.664 -11.340 -7.753 1.00 89.31 119 CYS A CA 1
ATOM 935 C C . CYS A 1 119 ? 4.059 -11.536 -9.152 1.00 89.31 119 CYS A C 1
ATOM 937 O O . CYS A 1 119 ? 3.946 -12.669 -9.621 1.00 89.31 119 CYS A O 1
ATOM 939 N N . GLY A 1 120 ? 3.643 -10.449 -9.803 1.00 87.38 120 GLY A N 1
ATOM 940 C CA . GLY A 1 120 ? 2.986 -10.462 -11.104 1.00 87.38 120 GLY A CA 1
ATOM 941 C C . GLY A 1 120 ? 3.916 -10.568 -12.308 1.00 87.38 120 GLY A C 1
ATOM 942 O O . GLY A 1 120 ? 3.421 -10.670 -13.429 1.00 87.38 120 GLY A O 1
ATOM 943 N N . LEU A 1 121 ? 5.238 -10.567 -12.107 1.00 87.06 121 LEU A N 1
ATOM 944 C CA . LEU A 1 121 ? 6.184 -10.781 -13.203 1.00 87.06 121 LEU A CA 1
ATOM 945 C C . LEU A 1 121 ? 6.154 -12.234 -13.706 1.00 87.06 121 LEU A C 1
ATOM 947 O O . LEU A 1 121 ? 5.918 -13.151 -12.917 1.00 87.06 121 LEU A O 1
ATOM 951 N N . PRO A 1 122 ? 6.455 -12.487 -14.992 1.00 82.94 122 PRO A N 1
ATOM 952 C CA . PRO A 1 122 ? 6.618 -13.842 -15.507 1.00 82.94 122 PRO A CA 1
ATOM 953 C C . PRO A 1 122 ? 7.694 -14.620 -14.737 1.00 82.94 122 PRO A C 1
ATOM 955 O O . PRO A 1 122 ? 8.717 -14.066 -14.336 1.00 82.94 122 PRO A O 1
ATOM 958 N N . ARG A 1 123 ? 7.516 -15.940 -14.582 1.00 70.75 123 ARG A N 1
ATOM 959 C CA . ARG A 1 123 ? 8.449 -16.815 -13.830 1.00 70.75 123 ARG A CA 1
ATOM 960 C C . ARG A 1 123 ? 9.904 -16.746 -14.312 1.00 70.75 123 ARG A C 1
ATOM 962 O O . ARG A 1 123 ? 10.819 -17.020 -13.537 1.00 70.75 123 ARG A O 1
ATOM 969 N N . GLU A 1 124 ? 10.105 -16.403 -15.579 1.00 69.19 124 GLU A N 1
ATOM 970 C CA . GLU A 1 124 ? 11.424 -16.237 -16.195 1.00 69.19 124 GLU A CA 1
ATOM 971 C C . GLU A 1 124 ? 12.160 -15.010 -15.639 1.00 69.19 124 GLU A C 1
ATOM 973 O O . GLU A 1 124 ? 13.355 -15.084 -15.371 1.00 69.19 124 GLU A O 1
ATOM 978 N N . GLU A 1 125 ? 11.438 -13.924 -15.357 1.00 65.69 125 GLU A N 1
ATOM 979 C CA . GLU A 1 125 ? 11.981 -12.690 -14.772 1.00 65.69 125 GLU A CA 1
ATOM 980 C C . GLU A 1 125 ? 12.091 -12.757 -13.241 1.00 65.69 125 GLU A C 1
ATOM 982 O O . GLU A 1 125 ? 12.814 -11.977 -12.626 1.00 65.69 125 GLU A O 1
ATOM 987 N N . GLN A 1 126 ? 11.424 -13.733 -12.617 1.00 61.75 126 GLN A N 1
ATOM 988 C CA . GLN A 1 126 ? 11.554 -14.037 -11.188 1.00 61.75 126 GLN A CA 1
ATOM 989 C C . GLN A 1 126 ? 12.801 -14.886 -10.864 1.00 61.75 126 GLN A C 1
ATOM 991 O O . GLN A 1 126 ? 13.140 -15.059 -9.694 1.00 61.75 126 GLN A O 1
ATOM 996 N N . SER A 1 127 ? 13.489 -15.430 -11.879 1.00 53.81 127 SER A N 1
ATOM 997 C CA . SER A 1 127 ? 14.532 -16.450 -11.715 1.00 53.81 127 SER A CA 1
ATOM 998 C C . SER A 1 127 ? 15.929 -15.947 -12.085 1.00 53.81 127 SER A C 1
ATOM 1000 O O . SER A 1 127 ? 16.378 -16.083 -13.219 1.00 53.81 127 SER A O 1
ATOM 1002 N N . GLY A 1 128 ? 16.680 -15.491 -11.081 1.00 47.66 128 GLY A N 1
ATOM 1003 C CA . GLY A 1 128 ? 18.145 -15.579 -11.109 1.00 47.66 128 GLY A CA 1
ATOM 1004 C C . GLY A 1 128 ? 18.667 -16.990 -10.795 1.00 47.66 128 GLY A C 1
ATOM 1005 O O . GLY A 1 128 ? 19.794 -17.306 -11.149 1.00 47.66 128 GLY A O 1
ATOM 1006 N N . ASN A 1 129 ? 17.865 -17.848 -10.151 1.00 40.84 129 ASN A N 1
ATOM 1007 C CA . ASN A 1 129 ? 18.110 -19.275 -9.911 1.00 40.84 129 ASN A CA 1
ATOM 1008 C C . ASN A 1 129 ? 16.801 -19.927 -9.429 1.00 40.84 129 ASN A C 1
ATOM 1010 O O . ASN A 1 129 ? 15.984 -19.257 -8.809 1.00 40.84 129 ASN A O 1
ATOM 1014 N N . LYS A 1 130 ? 16.606 -21.228 -9.695 1.00 43.94 130 LYS A N 1
ATOM 1015 C CA . LYS A 1 130 ? 15.446 -22.051 -9.276 1.00 43.94 130 LYS A CA 1
ATOM 1016 C C . LYS A 1 130 ? 15.378 -22.295 -7.753 1.00 43.94 130 LYS A C 1
ATOM 1018 O O . LYS A 1 130 ? 15.115 -23.413 -7.315 1.00 43.94 130 LYS A O 1
ATOM 1023 N N . GLU A 1 131 ? 15.650 -21.283 -6.945 1.00 46.00 131 GLU A N 1
ATOM 1024 C CA . GLU A 1 131 ? 15.333 -21.294 -5.522 1.00 46.00 131 GLU A CA 1
ATOM 1025 C C . GLU A 1 131 ? 13.969 -20.637 -5.323 1.00 46.00 131 GLU A C 1
ATOM 1027 O O . GLU A 1 131 ? 13.566 -19.755 -6.081 1.00 46.00 131 GLU A O 1
ATOM 1032 N N . MET A 1 132 ? 13.228 -21.118 -4.326 1.00 46.31 132 MET A N 1
ATOM 1033 C CA . MET A 1 132 ? 11.999 -20.485 -3.857 1.00 46.31 132 MET A CA 1
ATOM 1034 C C . MET A 1 132 ? 12.310 -18.999 -3.646 1.00 46.31 132 MET A C 1
ATOM 1036 O O . MET A 1 132 ? 13.172 -18.694 -2.823 1.00 46.31 132 MET A O 1
ATOM 1040 N N . VAL A 1 133 ? 11.678 -18.101 -4.412 1.00 52.56 133 VAL A N 1
ATOM 1041 C CA . VAL A 1 133 ? 11.870 -16.654 -4.243 1.00 52.56 133 VAL A CA 1
ATOM 1042 C C . VAL A 1 133 ? 11.624 -16.359 -2.763 1.00 52.56 133 VAL A C 1
ATOM 1044 O O . VAL A 1 133 ? 10.518 -16.643 -2.291 1.00 52.56 133 VAL A O 1
ATOM 1047 N N . PRO A 1 134 ? 12.633 -15.892 -2.002 1.00 51.84 134 PRO A N 1
ATOM 1048 C CA . PRO A 1 134 ? 12.449 -15.621 -0.588 1.00 51.84 134 PRO A CA 1
ATOM 1049 C C . PRO A 1 134 ? 11.292 -14.640 -0.449 1.00 51.84 134 PRO A C 1
ATOM 1051 O O . PRO A 1 134 ? 11.317 -13.563 -1.050 1.00 51.84 134 PRO A O 1
ATOM 1054 N N . GLN A 1 135 ? 10.257 -15.043 0.285 1.00 62.78 135 GLN A N 1
ATOM 1055 C CA . GLN A 1 135 ? 9.103 -14.194 0.529 1.00 62.78 135 GLN A CA 1
ATOM 1056 C C . GLN A 1 135 ? 9.608 -12.924 1.214 1.00 62.78 135 GLN A C 1
ATOM 1058 O O . GLN A 1 135 ? 10.232 -12.991 2.273 1.00 62.78 135 GLN A O 1
ATOM 1063 N N . CYS A 1 136 ? 9.433 -11.771 0.569 1.00 82.12 136 CYS A N 1
ATOM 1064 C CA . CYS A 1 136 ? 9.904 -10.527 1.156 1.00 82.12 136 CYS A CA 1
ATOM 1065 C C . CYS A 1 136 ? 8.918 -10.062 2.232 1.00 82.12 136 CYS A C 1
ATOM 1067 O O . CYS A 1 136 ? 7.715 -10.321 2.161 1.00 82.12 136 CYS A O 1
ATOM 1069 N N . VAL A 1 137 ? 9.422 -9.315 3.209 1.00 88.94 137 VAL A N 1
ATOM 1070 C CA . VAL A 1 137 ? 8.624 -8.766 4.314 1.00 88.94 137 VAL A CA 1
ATOM 1071 C C . VAL A 1 137 ? 7.406 -7.958 3.839 1.00 88.94 137 VAL A C 1
ATOM 1073 O O . VAL A 1 137 ? 6.361 -7.994 4.477 1.00 88.94 137 VAL A O 1
ATOM 1076 N N . LEU A 1 138 ? 7.481 -7.287 2.681 1.00 90.12 138 LEU A N 1
ATOM 1077 C CA . LEU A 1 138 ? 6.333 -6.577 2.102 1.00 90.12 138 LEU A CA 1
ATOM 1078 C C . LEU A 1 138 ? 5.209 -7.542 1.700 1.00 90.12 138 LEU A C 1
ATOM 1080 O O . LEU A 1 138 ? 4.050 -7.305 2.029 1.00 90.12 138 LEU A O 1
ATOM 1084 N N . GLN A 1 139 ? 5.542 -8.662 1.051 1.00 90.56 139 GLN A N 1
ATOM 1085 C CA . GLN A 1 139 ? 4.558 -9.692 0.708 1.00 90.56 139 GLN A CA 1
ATOM 1086 C C . GLN A 1 139 ? 3.933 -10.303 1.967 1.00 90.56 139 GLN A C 1
ATOM 1088 O O . GLN A 1 139 ? 2.740 -10.597 1.978 1.00 90.56 139 GLN A O 1
ATOM 1093 N N . GLU A 1 140 ? 4.710 -10.489 3.038 1.00 91.94 140 GLU A N 1
ATOM 1094 C CA . GLU A 1 140 ? 4.184 -10.949 4.330 1.00 91.94 140 GLU A CA 1
ATOM 1095 C C . GLU A 1 140 ? 3.211 -9.942 4.950 1.00 91.94 140 GLU A C 1
ATOM 1097 O O . GLU A 1 140 ? 2.131 -10.341 5.382 1.00 91.94 140 GLU A O 1
ATOM 1102 N N . ILE A 1 141 ? 3.542 -8.646 4.929 1.00 93.69 141 ILE A N 1
ATOM 1103 C CA . ILE A 1 141 ? 2.665 -7.571 5.416 1.00 93.69 141 ILE A CA 1
ATOM 1104 C C . ILE A 1 141 ? 1.326 -7.591 4.671 1.00 93.69 141 ILE A C 1
ATOM 1106 O O . ILE A 1 141 ? 0.277 -7.686 5.305 1.00 93.69 141 ILE A O 1
ATOM 1110 N N . PHE A 1 142 ? 1.335 -7.560 3.337 1.00 94.56 142 PHE A N 1
ATOM 1111 C CA . PHE A 1 142 ? 0.091 -7.527 2.560 1.00 94.56 142 PHE A CA 1
ATOM 1112 C C . PHE A 1 142 ? -0.721 -8.820 2.675 1.00 94.56 142 PHE A C 1
ATOM 1114 O O . PHE A 1 142 ? -1.949 -8.766 2.750 1.00 94.56 142 PHE A O 1
ATOM 1121 N N . ARG A 1 143 ? -0.064 -9.982 2.776 1.00 94.25 143 ARG A N 1
ATOM 1122 C CA . ARG A 1 143 ? -0.749 -11.249 3.073 1.00 94.25 143 ARG A CA 1
ATOM 1123 C C . ARG A 1 143 ? -1.378 -11.250 4.459 1.00 94.25 143 ARG A C 1
ATOM 1125 O O . ARG A 1 143 ? -2.473 -11.779 4.607 1.00 94.25 143 ARG A O 1
ATOM 1132 N N . ALA A 1 144 ? -0.727 -10.657 5.457 1.00 94.88 144 ALA A N 1
ATOM 1133 C CA . ALA A 1 144 ? -1.296 -10.531 6.792 1.00 94.88 144 ALA A CA 1
ATOM 1134 C C . ALA A 1 144 ? -2.516 -9.600 6.816 1.00 94.88 144 ALA A C 1
ATOM 1136 O O . ALA A 1 144 ? -3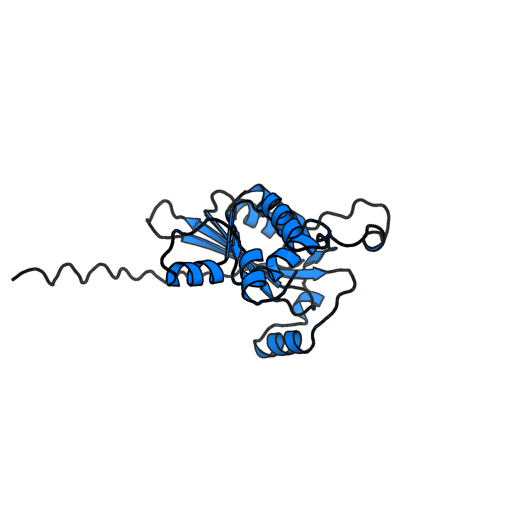.517 -9.940 7.443 1.00 94.88 144 ALA A O 1
ATOM 1137 N N . ILE A 1 145 ? -2.462 -8.472 6.095 1.00 95.62 145 ILE A N 1
ATOM 1138 C CA . ILE A 1 145 ? -3.608 -7.563 5.929 1.00 95.62 145 ILE A CA 1
ATOM 1139 C C . ILE A 1 145 ? -4.762 -8.286 5.220 1.00 95.62 145 ILE A C 1
ATOM 1141 O O . ILE A 1 145 ? -5.905 -8.202 5.652 1.00 95.62 145 ILE A O 1
ATOM 1145 N N . SER A 1 146 ? -4.475 -9.046 4.160 1.00 95.38 146 SER A N 1
ATOM 1146 C CA . SER A 1 146 ? -5.492 -9.842 3.460 1.00 95.38 146 SER A CA 1
ATOM 1147 C C . SER A 1 146 ? -6.104 -10.904 4.382 1.00 95.38 146 SER A C 1
ATOM 1149 O O . SER A 1 146 ? -7.323 -11.007 4.504 1.00 95.38 146 SER A O 1
ATOM 1151 N N . ALA A 1 147 ? -5.270 -11.639 5.123 1.00 95.19 147 ALA A N 1
ATOM 1152 C CA . ALA A 1 147 ? -5.717 -12.681 6.043 1.00 95.19 147 ALA A CA 1
ATOM 1153 C C . ALA A 1 147 ? -6.524 -12.148 7.240 1.00 95.19 147 ALA A C 1
ATOM 1155 O O . ALA A 1 147 ? -7.323 -12.896 7.810 1.00 95.19 147 ALA A O 1
ATOM 1156 N N . SER A 1 148 ? -6.346 -10.880 7.632 1.00 94.88 148 SER A N 1
ATOM 1157 C CA . SER A 1 148 ? -7.117 -10.285 8.728 1.00 94.88 148 SER A CA 1
ATOM 1158 C C . SER A 1 148 ? -8.571 -9.993 8.346 1.00 94.88 148 SER A C 1
ATOM 1160 O O . SER A 1 148 ? -9.388 -9.782 9.243 1.00 94.88 148 SER A O 1
ATOM 1162 N N . ASN A 1 149 ? -8.909 -9.992 7.047 1.00 90.94 149 ASN A N 1
ATOM 1163 C CA . ASN A 1 149 ? -10.216 -9.585 6.511 1.00 90.94 149 ASN A CA 1
ATOM 1164 C C . ASN A 1 149 ? -10.679 -8.212 7.030 1.00 90.94 149 ASN A C 1
ATOM 1166 O O . ASN A 1 149 ? -11.877 -7.925 7.091 1.00 90.94 149 ASN A O 1
ATOM 1170 N N . THR A 1 150 ? -9.734 -7.365 7.447 1.00 91.75 150 THR A N 1
ATOM 1171 C CA . THR A 1 150 ? -10.049 -6.023 7.924 1.00 91.75 150 THR A CA 1
ATOM 1172 C C . THR A 1 150 ? -10.460 -5.169 6.726 1.00 91.75 150 THR A C 1
ATOM 1174 O O . THR A 1 150 ? -9.756 -5.196 5.715 1.00 91.75 150 THR A O 1
ATOM 1177 N N . PRO A 1 151 ? -11.560 -4.399 6.815 1.00 92.12 151 PRO A N 1
ATOM 1178 C CA . PRO A 1 151 ? -11.962 -3.513 5.736 1.00 92.12 151 PRO A CA 1
ATOM 1179 C C . PRO A 1 151 ? -10.839 -2.563 5.313 1.00 92.12 151 PRO A C 1
ATOM 1181 O O . PRO A 1 151 ? -10.238 -1.894 6.163 1.00 92.12 151 PRO A O 1
ATOM 1184 N N . ILE A 1 152 ? -10.587 -2.494 4.006 1.00 93.50 152 ILE A N 1
ATOM 1185 C CA . ILE A 1 152 ? -9.600 -1.586 3.425 1.00 93.50 152 ILE A CA 1
ATOM 1186 C C . ILE A 1 152 ? -10.261 -0.270 3.034 1.00 93.50 152 ILE A C 1
ATOM 1188 O O . ILE A 1 152 ? -11.334 -0.254 2.439 1.00 93.50 152 ILE A O 1
ATOM 1192 N N . ILE A 1 153 ? -9.600 0.836 3.352 1.00 93.81 153 ILE A N 1
ATOM 1193 C CA . ILE A 1 153 ? -9.991 2.182 2.954 1.00 93.81 153 ILE A CA 1
ATOM 1194 C C . ILE A 1 153 ? -8.960 2.714 1.959 1.00 93.81 153 ILE A C 1
ATOM 1196 O O . ILE A 1 153 ? -7.763 2.687 2.233 1.00 93.81 153 ILE A O 1
ATOM 1200 N N . LEU A 1 154 ? -9.437 3.226 0.830 1.00 92.62 154 LEU A N 1
ATOM 1201 C CA . LEU A 1 154 ? -8.637 3.897 -0.190 1.00 92.62 154 LEU A CA 1
ATOM 1202 C C . LEU A 1 154 ? -9.250 5.268 -0.522 1.00 92.62 154 LEU A C 1
ATOM 1204 O O . LEU A 1 154 ? -10.351 5.610 -0.073 1.00 92.62 154 LEU A O 1
ATOM 1208 N N . HIS A 1 155 ? -8.551 6.067 -1.322 1.00 88.94 155 HIS A N 1
ATOM 1209 C CA . HIS A 1 155 ? -9.067 7.316 -1.873 1.00 88.94 155 HIS A CA 1
ATOM 1210 C C . HIS A 1 155 ? -8.654 7.430 -3.336 1.00 88.94 155 HIS A C 1
ATOM 1212 O O . HIS A 1 155 ? -7.487 7.674 -3.613 1.00 88.94 155 HIS A O 1
ATOM 1218 N N . ASN A 1 156 ? -9.591 7.264 -4.276 1.00 86.94 156 ASN A N 1
ATOM 1219 C CA . ASN A 1 156 ? -9.235 7.127 -5.694 1.00 86.94 156 ASN A CA 1
ATOM 1220 C C . ASN A 1 156 ? -8.258 5.946 -5.936 1.00 86.94 156 ASN A C 1
ATOM 1222 O O . ASN A 1 156 ? -7.381 6.006 -6.797 1.00 86.94 156 ASN A O 1
ATOM 1226 N N . GLY A 1 157 ? -8.466 4.869 -5.174 1.00 89.00 157 GLY A N 1
ATOM 1227 C CA . GLY A 1 157 ? -7.576 3.740 -4.938 1.00 89.00 157 GLY A CA 1
ATOM 1228 C C . GLY A 1 157 ? -7.346 2.728 -6.057 1.00 89.00 157 GLY A C 1
ATOM 1229 O O . GLY A 1 157 ? -6.803 1.661 -5.783 1.00 89.00 157 GLY A O 1
ATOM 1230 N N . LEU A 1 158 ? -7.806 2.958 -7.291 1.00 89.81 158 LEU A N 1
ATOM 1231 C CA . LEU A 1 158 ? -7.681 1.948 -8.351 1.00 89.81 158 LEU A CA 1
ATOM 1232 C C . LEU A 1 158 ? -6.216 1.646 -8.657 1.00 89.81 158 LEU A C 1
ATOM 1234 O O . LEU A 1 158 ? -5.837 0.484 -8.792 1.00 89.81 158 LEU A O 1
ATOM 1238 N N . MET A 1 159 ? -5.404 2.698 -8.775 1.00 90.12 159 MET A N 1
ATOM 1239 C CA . MET A 1 159 ? -3.97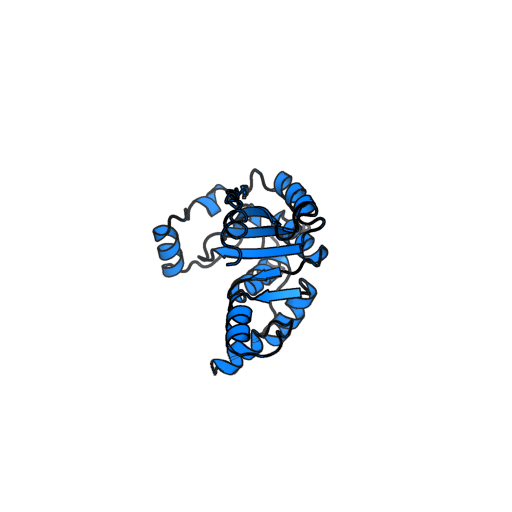7 2.552 -9.043 1.00 90.12 159 MET A CA 1
ATOM 1240 C C . MET A 1 159 ? -3.271 1.875 -7.872 1.00 90.12 159 MET A C 1
ATOM 1242 O O . MET A 1 159 ? -2.469 0.973 -8.107 1.00 90.12 159 MET A O 1
ATOM 1246 N N . ASP A 1 160 ? -3.645 2.212 -6.636 1.00 91.69 160 ASP A N 1
ATOM 1247 C CA . ASP A 1 160 ? -3.140 1.551 -5.434 1.00 91.69 160 ASP A CA 1
ATOM 1248 C C . ASP A 1 160 ? -3.480 0.060 -5.430 1.00 91.69 160 ASP A C 1
ATOM 1250 O O . ASP A 1 160 ? -2.613 -0.785 -5.221 1.00 91.69 160 ASP A O 1
ATOM 1254 N N . ALA A 1 161 ? -4.729 -0.288 -5.739 1.00 92.69 161 ALA A N 1
ATOM 1255 C CA . ALA A 1 161 ? -5.194 -1.666 -5.802 1.00 92.69 161 ALA A CA 1
ATOM 1256 C C . ALA A 1 161 ? -4.462 -2.477 -6.884 1.00 92.69 161 ALA A C 1
ATOM 1258 O O . ALA A 1 161 ? -4.014 -3.598 -6.621 1.00 92.69 161 ALA A O 1
ATOM 1259 N N . LEU A 1 162 ? -4.316 -1.917 -8.092 1.00 93.25 162 LEU A N 1
ATOM 1260 C CA . LEU A 1 162 ? -3.574 -2.545 -9.190 1.00 93.25 162 LEU A CA 1
ATOM 1261 C C . LEU A 1 162 ? -2.112 -2.758 -8.797 1.00 93.25 162 LEU A C 1
ATOM 1263 O O . LEU A 1 162 ? -1.576 -3.853 -8.984 1.00 93.25 162 LEU A O 1
ATOM 1267 N N . PHE A 1 163 ? -1.484 -1.742 -8.201 1.00 92.31 163 PHE A N 1
ATOM 1268 C CA . PHE A 1 163 ? -0.111 -1.837 -7.737 1.00 92.31 163 PHE A CA 1
ATOM 1269 C C . PHE A 1 163 ? 0.046 -2.919 -6.664 1.00 92.31 163 PHE A C 1
ATOM 1271 O O . PHE A 1 163 ? 0.886 -3.808 -6.802 1.00 92.31 163 PHE A O 1
ATOM 1278 N N . ILE A 1 164 ? -0.778 -2.891 -5.616 1.00 93.00 164 ILE A N 1
ATOM 1279 C CA . ILE A 1 164 ? -0.733 -3.860 -4.516 1.00 93.00 164 ILE A CA 1
ATOM 1280 C C . ILE A 1 164 ? -0.908 -5.284 -5.051 1.00 93.00 164 ILE A C 1
ATOM 1282 O O . ILE A 1 164 ? -0.128 -6.176 -4.706 1.00 93.00 164 ILE A O 1
ATOM 1286 N N . CYS A 1 165 ? -1.895 -5.496 -5.927 1.00 94.00 165 CYS A N 1
ATOM 1287 C CA . CYS A 1 165 ? -2.164 -6.798 -6.525 1.00 94.00 165 CYS A CA 1
ATOM 1288 C C . CYS A 1 165 ? -0.964 -7.300 -7.337 1.00 94.00 165 CYS A C 1
ATOM 1290 O O . CYS A 1 165 ? -0.463 -8.394 -7.069 1.00 94.00 165 CYS A O 1
ATOM 1292 N N . PHE A 1 166 ? -0.468 -6.482 -8.272 1.00 92.88 166 PHE A N 1
ATOM 1293 C CA . PHE A 1 166 ? 0.648 -6.846 -9.144 1.00 92.88 166 PHE A CA 1
ATOM 1294 C C . PHE A 1 166 ? 1.922 -7.160 -8.356 1.00 92.88 166 PHE A C 1
ATOM 1296 O O . PHE A 1 166 ? 2.615 -8.143 -8.623 1.00 92.88 166 PHE A O 1
ATOM 1303 N N . ASN A 1 167 ? 2.247 -6.334 -7.364 1.00 90.69 167 ASN A N 1
ATOM 1304 C CA . ASN A 1 167 ? 3.533 -6.430 -6.690 1.00 90.69 167 ASN A CA 1
ATOM 1305 C C . ASN A 1 167 ? 3.549 -7.484 -5.589 1.00 90.69 167 ASN A C 1
ATOM 1307 O O . ASN A 1 167 ? 4.572 -8.147 -5.409 1.00 90.69 167 ASN A O 1
ATOM 1311 N N . PHE A 1 168 ? 2.435 -7.686 -4.881 1.00 91.62 168 PHE A N 1
ATOM 1312 C CA . PHE A 1 168 ? 2.433 -8.502 -3.665 1.00 91.62 168 PHE A CA 1
ATOM 1313 C C . PHE A 1 168 ? 1.578 -9.769 -3.748 1.00 91.62 168 PHE A C 1
ATOM 1315 O O . PHE A 1 168 ? 1.789 -10.677 -2.940 1.00 91.62 168 PHE A O 1
ATOM 1322 N N . PHE A 1 169 ? 0.691 -9.895 -4.742 1.00 92.69 169 PHE A N 1
ATOM 1323 C CA . PHE A 1 169 ? -0.200 -11.053 -4.867 1.00 92.69 169 PHE A CA 1
ATOM 1324 C C . PHE A 1 169 ? 0.043 -11.872 -6.135 1.00 92.69 169 PHE A C 1
ATOM 1326 O O . PHE A 1 169 ? 0.451 -13.031 -6.032 1.00 92.69 169 PHE A O 1
ATOM 1333 N N . CYS A 1 170 ? -0.206 -11.311 -7.319 1.00 92.31 170 CYS A N 1
ATOM 1334 C CA . CYS A 1 170 ? -0.201 -12.064 -8.574 1.00 92.31 170 CYS A CA 1
ATOM 1335 C C . CYS A 1 170 ? -0.240 -11.157 -9.813 1.00 92.31 170 CYS A C 1
ATOM 1337 O O . CYS A 1 170 ? -0.339 -9.938 -9.718 1.00 92.31 170 CYS A O 1
ATOM 1339 N N . GLN A 1 171 ? -0.161 -11.771 -10.995 1.00 92.81 171 GLN A N 1
ATOM 1340 C CA . GLN A 1 171 ? -0.316 -11.073 -12.269 1.00 92.81 171 GLN A CA 1
ATOM 1341 C C . GLN A 1 171 ? -1.727 -10.482 -12.393 1.00 92.81 171 GLN A C 1
ATOM 1343 O O . GLN A 1 171 ? -2.708 -11.107 -11.985 1.00 92.81 171 GLN A O 1
ATOM 1348 N N . LEU A 1 172 ? -1.815 -9.280 -12.964 1.00 93.88 172 LEU A N 1
ATOM 1349 C CA . LEU A 1 172 ? -3.091 -8.621 -13.220 1.00 93.88 172 LEU A CA 1
ATOM 1350 C C . LEU A 1 172 ? -3.849 -9.327 -14.359 1.00 93.88 172 LEU A C 1
ATOM 1352 O O . LEU A 1 172 ? -3.216 -9.724 -15.339 1.00 93.88 172 LEU A O 1
ATOM 1356 N N . PRO A 1 173 ? -5.181 -9.470 -14.256 1.00 94.19 173 PRO A N 1
ATOM 1357 C CA . PRO A 1 173 ? -6.028 -9.885 -15.369 1.00 94.19 173 PRO A CA 1
ATOM 1358 C C . PRO A 1 173 ? -6.020 -8.868 -16.515 1.00 94.19 173 PRO A C 1
ATOM 1360 O O . PRO A 1 173 ? -5.701 -7.696 -16.319 1.00 94.19 173 PRO A O 1
ATOM 1363 N N . ASP A 1 174 ? -6.453 -9.306 -17.697 1.00 91.94 174 ASP A N 1
ATOM 1364 C CA . ASP A 1 174 ? -6.468 -8.469 -18.905 1.00 91.94 174 ASP A CA 1
ATOM 1365 C C . ASP A 1 174 ? -7.577 -7.402 -18.900 1.00 91.94 174 ASP A C 1
ATOM 1367 O O . ASP A 1 174 ? -7.546 -6.468 -19.701 1.00 91.94 174 ASP A O 1
ATOM 1371 N N . ASN A 1 175 ? -8.580 -7.538 -18.027 1.00 90.88 175 ASN A N 1
ATOM 1372 C CA . ASN A 1 175 ? -9.725 -6.636 -17.962 1.00 90.88 175 ASN A CA 1
ATOM 1373 C C . ASN A 1 175 ? -10.106 -6.271 -16.521 1.00 90.88 175 ASN A C 1
ATOM 1375 O O . ASN A 1 175 ? -9.858 -7.007 -15.563 1.00 90.88 175 ASN A O 1
ATOM 1379 N N . LEU A 1 176 ? -10.734 -5.103 -16.390 1.00 87.88 176 LEU A N 1
ATOM 1380 C CA . LEU A 1 176 ? -11.106 -4.525 -15.103 1.00 87.88 176 LEU A CA 1
ATOM 1381 C C . LEU A 1 176 ? -12.136 -5.363 -14.315 1.00 87.88 176 LEU A C 1
ATOM 1383 O O . LEU A 1 176 ? -11.937 -5.511 -13.111 1.00 87.88 176 LEU A O 1
ATOM 1387 N N . PRO A 1 177 ? -13.202 -5.931 -14.921 1.00 87.94 177 PRO A N 1
ATOM 1388 C CA . PRO A 1 177 ? -14.129 -6.802 -14.194 1.00 87.94 177 PRO A CA 1
ATOM 1389 C C . PRO A 1 177 ? -13.442 -7.983 -13.501 1.00 87.94 177 PRO A C 1
ATOM 1391 O O . PRO A 1 177 ? -13.656 -8.203 -12.306 1.00 87.94 177 PRO A O 1
ATOM 1394 N N . ASP A 1 178 ? -12.574 -8.698 -14.219 1.00 90.88 178 ASP A N 1
ATOM 1395 C CA . ASP A 1 178 ? -11.830 -9.829 -13.666 1.00 90.88 178 ASP A CA 1
ATOM 1396 C C . ASP A 1 178 ? -10.863 -9.372 -12.571 1.00 90.88 178 ASP A C 1
ATOM 1398 O O . ASP A 1 178 ? -10.724 -10.043 -11.546 1.00 90.88 178 ASP A O 1
ATOM 1402 N N . PHE A 1 179 ? -10.242 -8.198 -12.738 1.00 93.12 179 PHE A N 1
ATOM 1403 C CA . PHE A 1 179 ? -9.440 -7.584 -11.683 1.00 93.12 179 PHE A CA 1
ATOM 1404 C C . PHE A 1 179 ? -10.264 -7.287 -10.424 1.00 93.12 179 PHE A C 1
ATOM 1406 O O . PHE A 1 179 ? -9.817 -7.613 -9.328 1.00 93.12 179 PHE A O 1
ATOM 1413 N N . CYS A 1 180 ? -11.469 -6.721 -10.541 1.00 88.50 180 CYS A N 1
ATOM 1414 C CA . CYS A 1 180 ? -12.324 -6.452 -9.383 1.00 88.50 180 CYS A CA 1
ATOM 1415 C C . CYS A 1 180 ? -12.700 -7.744 -8.640 1.00 88.50 180 CYS A C 1
ATOM 1417 O O . CYS A 1 180 ? -12.642 -7.786 -7.408 1.00 88.50 180 CYS A O 1
ATOM 1419 N N . VAL A 1 181 ? -13.035 -8.813 -9.372 1.00 89.44 181 VAL A N 1
ATOM 1420 C CA . VAL A 1 181 ? -13.312 -10.131 -8.776 1.00 89.44 181 VAL A CA 1
ATOM 1421 C C . VAL A 1 181 ? -12.069 -10.668 -8.074 1.00 89.44 181 VAL A C 1
ATOM 1423 O O . VAL A 1 181 ? -12.150 -11.085 -6.924 1.00 89.44 181 VAL A O 1
ATOM 1426 N N . LEU A 1 182 ? -10.907 -10.608 -8.724 1.00 92.56 182 LEU A N 1
ATOM 1427 C CA . LEU A 1 182 ? -9.645 -11.061 -8.145 1.00 92.56 182 LEU A CA 1
ATOM 1428 C C . LEU A 1 182 ? -9.288 -10.276 -6.877 1.00 92.56 182 LEU A C 1
ATOM 1430 O O . LEU A 1 182 ? -9.008 -10.875 -5.843 1.00 92.56 182 LEU A O 1
ATOM 1434 N N . PHE A 1 183 ? -9.321 -8.946 -6.926 1.00 92.50 183 PHE A N 1
ATOM 1435 C CA . PHE A 1 183 ? -8.916 -8.094 -5.810 1.00 92.50 183 PHE A CA 1
ATOM 1436 C C . PHE A 1 183 ? -9.826 -8.274 -4.587 1.00 92.50 183 PHE A C 1
ATOM 1438 O O . PHE A 1 183 ? -9.341 -8.343 -3.457 1.00 92.50 183 PHE A O 1
ATOM 1445 N N . THR A 1 184 ? -11.132 -8.463 -4.807 1.00 90.25 184 THR A N 1
ATOM 1446 C CA . THR A 1 184 ? -12.095 -8.752 -3.728 1.00 90.25 184 THR A CA 1
ATOM 1447 C C . THR A 1 184 ? -11.915 -10.139 -3.106 1.00 90.25 184 THR A C 1
ATOM 1449 O O . THR A 1 184 ? -12.352 -10.351 -1.975 1.00 90.25 184 THR A O 1
ATOM 1452 N N . THR A 1 185 ? -11.204 -11.068 -3.764 1.00 92.56 185 THR A N 1
ATOM 1453 C CA . THR A 1 185 ? -10.785 -12.323 -3.111 1.00 92.56 185 THR A CA 1
ATOM 1454 C C . THR A 1 185 ? -9.714 -12.108 -2.041 1.00 92.56 185 THR A C 1
ATOM 1456 O O . THR A 1 185 ? -9.671 -12.866 -1.073 1.00 92.56 185 THR A O 1
ATOM 1459 N N . PHE A 1 186 ? -8.867 -11.080 -2.186 1.00 93.50 186 PHE A N 1
ATOM 1460 C CA . PHE A 1 186 ? -7.831 -10.740 -1.206 1.00 93.50 186 PHE A CA 1
ATOM 1461 C C . PHE A 1 186 ? -8.357 -9.804 -0.118 1.00 93.50 186 PHE A C 1
ATOM 1463 O O . PHE A 1 186 ? -7.969 -9.938 1.042 1.00 93.50 186 PHE A O 1
ATOM 1470 N N . PHE A 1 187 ? -9.237 -8.873 -0.486 1.00 92.31 187 PHE A N 1
ATOM 1471 C CA . PHE A 1 187 ? -9.794 -7.865 0.411 1.00 92.31 187 PHE A CA 1
ATOM 1472 C C . PHE A 1 187 ? -11.318 -7.792 0.222 1.00 92.31 187 PHE A C 1
ATOM 1474 O O . PHE A 1 187 ? -11.798 -7.079 -0.660 1.00 92.31 187 PHE A O 1
ATOM 1481 N N . PRO A 1 188 ? -12.099 -8.531 1.030 1.00 88.00 188 PRO A N 1
ATOM 1482 C CA . PRO A 1 188 ? -13.540 -8.678 0.803 1.00 88.00 188 PRO A CA 1
ATOM 1483 C C . PRO A 1 188 ? -14.356 -7.397 1.003 1.00 88.00 188 PRO A C 1
ATOM 1485 O O . PRO A 1 188 ? -15.413 -7.243 0.399 1.00 88.00 188 PRO A O 1
ATOM 1488 N N . ILE A 1 189 ? -13.889 -6.491 1.868 1.00 87.12 189 ILE A N 1
ATOM 1489 C CA . ILE A 1 189 ? -14.570 -5.232 2.187 1.00 87.12 189 ILE A CA 1
ATOM 1490 C C . ILE A 1 189 ? -13.616 -4.090 1.865 1.00 87.12 189 ILE A C 1
ATOM 1492 O O . ILE A 1 189 ? -12.556 -3.970 2.480 1.00 87.12 189 ILE A O 1
ATOM 1496 N N . ILE A 1 190 ? -13.997 -3.257 0.901 1.00 89.25 190 ILE A N 1
ATOM 1497 C CA . ILE A 1 190 ? -13.198 -2.124 0.439 1.00 89.25 190 ILE A CA 1
ATOM 1498 C C . ILE A 1 190 ? -14.102 -0.899 0.344 1.00 89.25 190 ILE A C 1
ATOM 1500 O O . ILE A 1 190 ? -15.193 -0.956 -0.225 1.00 89.25 190 ILE A O 1
ATOM 1504 N N . TYR A 1 191 ? -13.612 0.211 0.873 1.00 88.44 191 TYR A N 1
ATOM 1505 C CA . TYR A 1 191 ? -14.250 1.513 0.846 1.00 88.44 191 TYR A CA 1
ATOM 1506 C C . TYR A 1 191 ? -13.351 2.489 0.098 1.00 88.44 191 TYR A C 1
ATOM 1508 O O . TYR A 1 191 ? -12.231 2.746 0.532 1.00 88.44 191 TYR A O 1
ATOM 1516 N N . ASP A 1 192 ? -13.841 3.061 -1.000 1.00 88.88 192 ASP A N 1
ATOM 1517 C CA . ASP A 1 192 ? -13.184 4.211 -1.612 1.00 88.88 192 ASP A CA 1
ATOM 1518 C C . ASP A 1 192 ? -13.845 5.496 -1.119 1.00 88.88 192 ASP A C 1
ATOM 1520 O O . ASP A 1 192 ? -15.027 5.746 -1.352 1.00 88.88 192 ASP A O 1
ATOM 1524 N N . THR A 1 193 ? -13.087 6.311 -0.397 1.00 89.06 193 THR A N 1
ATOM 1525 C CA . THR A 1 193 ? -13.606 7.528 0.236 1.00 89.06 193 THR A CA 1
ATOM 1526 C C . THR A 1 193 ? -14.034 8.593 -0.767 1.00 89.06 193 THR A C 1
ATOM 1528 O O . THR A 1 193 ? -14.940 9.364 -0.456 1.00 89.06 193 THR A O 1
ATOM 1531 N N . LYS A 1 194 ? -13.437 8.637 -1.966 1.00 85.06 194 LYS A N 1
ATOM 1532 C CA . LYS A 1 194 ? -13.875 9.549 -3.029 1.00 85.06 194 LYS A CA 1
ATOM 1533 C C . LYS A 1 194 ? -15.258 9.145 -3.535 1.00 85.06 194 LYS A C 1
ATOM 1535 O O . LYS A 1 194 ? -16.120 10.006 -3.684 1.00 85.06 194 LYS A O 1
ATOM 1540 N N . GLU A 1 195 ? -15.480 7.845 -3.708 1.00 78.81 195 GLU A N 1
ATOM 1541 C CA . GLU A 1 195 ? -16.784 7.319 -4.115 1.00 78.81 195 GLU A CA 1
ATOM 1542 C C . GLU A 1 195 ? -17.838 7.504 -3.034 1.00 78.81 195 GLU A C 1
ATOM 1544 O O . GLU A 1 195 ? -18.944 7.942 -3.329 1.00 78.81 195 GLU A O 1
ATOM 1549 N N . ILE A 1 196 ? -17.496 7.242 -1.771 1.00 80.12 196 ILE A N 1
ATOM 1550 C CA . ILE A 1 196 ? -18.421 7.452 -0.650 1.00 80.12 196 ILE A CA 1
ATOM 1551 C C . ILE A 1 196 ? -18.864 8.913 -0.583 1.00 80.12 196 ILE A C 1
ATOM 1553 O O . ILE A 1 196 ? -20.061 9.174 -0.486 1.00 80.12 196 ILE A O 1
ATOM 1557 N N . ALA A 1 197 ? -17.922 9.857 -0.680 1.00 78.81 197 ALA A N 1
ATOM 1558 C CA . ALA A 1 197 ? -18.244 11.281 -0.679 1.00 78.81 197 ALA A CA 1
ATOM 1559 C C . ALA A 1 197 ? -19.197 11.646 -1.829 1.00 78.81 197 ALA A C 1
ATOM 1561 O O . ALA A 1 197 ? -20.137 12.415 -1.641 1.00 78.81 197 ALA A O 1
ATOM 1562 N N . TRP A 1 198 ? -18.997 11.046 -3.004 1.00 71.19 198 TRP A N 1
ATOM 1563 C CA . TRP A 1 198 ? -19.850 11.276 -4.165 1.00 71.19 198 TRP A CA 1
ATOM 1564 C C . TRP A 1 198 ? -21.249 10.647 -4.022 1.00 71.19 198 TRP A C 1
ATOM 1566 O O . TRP A 1 198 ? -22.250 11.252 -4.403 1.00 71.19 198 TRP A O 1
ATOM 1576 N N . VAL A 1 199 ? -21.351 9.457 -3.421 1.00 68.62 199 VAL A N 1
ATOM 1577 C CA . VAL A 1 199 ? -22.630 8.771 -3.152 1.00 68.62 199 VAL A CA 1
ATOM 1578 C C . VAL A 1 199 ? -23.447 9.493 -2.075 1.00 68.62 199 VAL A C 1
ATOM 1580 O O . VAL A 1 199 ? -24.669 9.596 -2.210 1.00 68.62 199 VAL A O 1
ATOM 1583 N N . GLU A 1 200 ? -22.803 10.030 -1.033 1.00 60.66 200 GLU A N 1
ATOM 1584 C CA . GLU A 1 200 ? -23.473 10.839 -0.004 1.00 60.66 200 GLU A CA 1
ATOM 1585 C C . GLU A 1 200 ? -24.094 12.117 -0.589 1.00 60.66 200 GLU A C 1
ATOM 1587 O O . GLU A 1 200 ? -25.223 12.466 -0.233 1.00 60.66 200 GLU A O 1
ATOM 1592 N N . GLU A 1 201 ? -23.428 12.771 -1.548 1.00 58.59 201 GLU A N 1
ATOM 1593 C CA . GLU A 1 201 ? -23.996 13.912 -2.284 1.00 58.59 201 GLU A CA 1
ATOM 1594 C C . GLU A 1 201 ? -25.245 13.533 -3.110 1.00 58.59 201 GLU A C 1
ATOM 1596 O O . GLU A 1 201 ? -26.087 14.390 -3.394 1.00 58.59 201 GLU A O 1
ATOM 1601 N N . LEU A 1 202 ? -25.416 12.249 -3.451 1.00 55.94 202 LEU A N 1
ATOM 1602 C CA . LEU A 1 202 ? -26.485 11.736 -4.315 1.00 55.94 202 LEU A CA 1
ATOM 1603 C C . LEU A 1 202 ? -27.679 11.089 -3.575 1.00 55.94 202 LEU A C 1
ATOM 1605 O O . LEU A 1 202 ? -28.579 10.567 -4.234 1.00 55.94 202 LEU A O 1
ATOM 1609 N N . ASN A 1 203 ? -27.774 11.177 -2.239 1.00 50.94 203 ASN A N 1
ATOM 1610 C CA . ASN A 1 203 ? -28.962 10.779 -1.450 1.00 50.94 203 ASN A CA 1
ATOM 1611 C C . ASN A 1 203 ? -29.523 9.370 -1.774 1.00 50.94 203 ASN A C 1
ATOM 1613 O O . ASN A 1 203 ? -30.733 9.178 -1.932 1.00 50.94 203 ASN A O 1
ATOM 1617 N N . SER A 1 204 ? -28.671 8.345 -1.848 1.00 49.97 204 SER A N 1
ATOM 1618 C CA . SER A 1 204 ? -29.143 6.956 -1.919 1.00 49.97 204 SER A CA 1
ATOM 1619 C C . SER A 1 204 ? -28.276 6.021 -1.081 1.00 49.97 204 SER A C 1
ATOM 1621 O O . SER A 1 204 ? -27.096 6.282 -0.875 1.00 49.97 204 SER A O 1
ATOM 1623 N N . ASN A 1 205 ? -28.910 4.976 -0.529 1.00 48.78 205 ASN A N 1
ATOM 1624 C CA . ASN A 1 205 ? -28.300 3.980 0.356 1.00 48.78 205 ASN A CA 1
ATOM 1625 C C . ASN A 1 205 ? -26.889 3.612 -0.111 1.00 48.78 205 ASN A C 1
ATOM 1627 O O . ASN A 1 205 ? -26.736 3.123 -1.231 1.00 48.78 205 ASN A O 1
ATOM 1631 N N . ILE A 1 206 ? -25.903 3.821 0.766 1.00 50.59 206 ILE A N 1
ATOM 1632 C CA . ILE A 1 206 ? -24.508 3.436 0.553 1.00 50.59 206 ILE A CA 1
ATOM 1633 C C . ILE A 1 206 ? -24.504 1.943 0.219 1.00 50.59 206 ILE A C 1
ATOM 1635 O O . ILE A 1 206 ? -24.721 1.100 1.090 1.00 50.59 206 ILE A O 1
ATOM 1639 N N . LYS A 1 207 ? -24.333 1.605 -1.061 1.00 49.31 207 LYS A N 1
ATOM 1640 C CA . LYS A 1 207 ? -24.053 0.228 -1.447 1.00 49.31 207 LYS A CA 1
ATOM 1641 C C . LYS A 1 207 ? -22.627 -0.042 -0.993 1.00 49.31 207 LYS A C 1
ATOM 1643 O O . LYS A 1 207 ? -21.707 0.660 -1.398 1.00 49.31 207 LYS A O 1
ATOM 1648 N N . GLU A 1 208 ? -22.462 -1.038 -0.133 1.00 48.81 208 GLU A N 1
ATOM 1649 C CA . GLU A 1 208 ? -21.168 -1.595 0.256 1.00 48.81 208 GLU A CA 1
ATOM 1650 C C . GLU A 1 208 ? -20.501 -2.259 -0.958 1.00 48.81 208 GLU A C 1
ATOM 1652 O O . GLU A 1 208 ? -20.382 -3.479 -1.012 1.00 48.81 208 GLU A O 1
ATOM 1657 N N . THR A 1 209 ? -20.146 -1.526 -2.013 1.00 49.84 209 THR A N 1
ATOM 1658 C CA . THR A 1 209 ? -19.345 -2.106 -3.092 1.00 49.84 209 THR A CA 1
ATOM 1659 C C . THR A 1 209 ? -18.638 -1.042 -3.909 1.00 49.84 209 THR A C 1
ATOM 1661 O O . THR A 1 209 ? -19.241 -0.084 -4.381 1.00 49.84 209 THR A O 1
ATOM 1664 N N . ILE A 1 210 ? -17.349 -1.292 -4.115 1.00 54.72 210 ILE A N 1
ATOM 1665 C CA . ILE A 1 210 ? -16.527 -0.734 -5.178 1.00 54.72 210 ILE A CA 1
ATOM 1666 C C . ILE A 1 210 ? -17.285 -0.771 -6.501 1.00 54.72 210 ILE A C 1
ATOM 1668 O O . ILE A 1 210 ? -17.627 -1.852 -6.985 1.00 54.72 210 ILE A O 1
ATOM 1672 N N . THR A 1 211 ? -17.429 0.368 -7.157 1.00 57.44 211 THR A N 1
ATOM 1673 C CA . THR A 1 211 ? -17.807 0.377 -8.566 1.00 57.44 211 THR A CA 1
ATOM 1674 C C . THR A 1 211 ? -16.842 1.228 -9.376 1.00 57.44 211 THR A C 1
ATOM 1676 O O . THR A 1 211 ? -17.239 2.107 -10.134 1.00 57.44 211 THR A O 1
ATOM 1679 N N . TRP A 1 212 ? -15.548 0.863 -9.327 1.00 61.44 212 TRP A N 1
ATOM 1680 C CA . TRP A 1 212 ? -14.584 1.238 -10.378 1.00 61.44 212 TRP A CA 1
ATOM 1681 C C . TRP A 1 212 ? -15.219 1.058 -11.769 1.00 61.44 212 TRP A C 1
ATOM 1683 O O . TRP A 1 212 ? -15.128 1.929 -12.623 1.00 61.44 212 TRP A O 1
ATOM 1693 N N . LEU A 1 213 ? -15.969 -0.034 -11.962 1.00 56.16 213 LEU A N 1
ATOM 1694 C CA . LEU A 1 213 ? -16.739 -0.322 -13.176 1.00 56.16 213 LEU A CA 1
ATOM 1695 C C . LEU A 1 213 ? -17.806 0.737 -13.532 1.00 56.16 213 LEU A C 1
ATOM 1697 O O . LEU A 1 213 ? -17.996 1.033 -14.715 1.00 56.16 213 LEU A O 1
ATOM 1701 N N . GLU A 1 214 ? -18.499 1.318 -12.547 1.00 56.75 214 GLU A N 1
ATOM 1702 C CA . GLU A 1 214 ? -19.492 2.378 -12.783 1.00 56.75 214 GLU A CA 1
ATOM 1703 C C . GLU A 1 214 ? -18.808 3.711 -13.105 1.00 56.75 214 GLU A C 1
ATOM 1705 O O . GLU A 1 214 ? -19.268 4.405 -14.013 1.00 56.75 214 GLU A O 1
ATOM 1710 N N . GLN A 1 215 ? -17.670 4.028 -12.470 1.00 55.25 215 GLN A N 1
ATOM 1711 C CA . GLN A 1 215 ? -16.870 5.200 -12.839 1.00 55.25 215 GLN A CA 1
ATOM 1712 C C . GLN A 1 215 ? -16.458 5.163 -14.320 1.00 55.25 215 GLN A C 1
ATOM 1714 O O . GLN A 1 215 ? -16.693 6.131 -15.042 1.00 55.25 215 GLN A O 1
ATOM 1719 N N . PHE A 1 216 ? -15.880 4.058 -14.815 1.00 49.62 216 PHE A N 1
ATOM 1720 C CA . PHE A 1 216 ? -15.440 3.971 -16.221 1.00 49.62 216 PHE A CA 1
ATOM 1721 C C . PHE A 1 216 ? -16.603 4.040 -17.216 1.00 49.62 216 PHE A C 1
ATOM 1723 O O . PHE A 1 216 ? -16.495 4.726 -18.235 1.00 49.62 216 PHE A O 1
ATOM 1730 N N . SER A 1 217 ? -17.735 3.410 -16.883 1.00 45.88 217 SER A N 1
ATOM 1731 C CA . SER A 1 217 ? -18.965 3.503 -17.680 1.00 45.88 217 SER A CA 1
ATOM 1732 C C . SER A 1 217 ? -19.500 4.942 -17.736 1.00 45.88 217 SER A C 1
ATOM 1734 O O . SER A 1 217 ? -19.971 5.391 -18.780 1.00 45.88 217 SER A O 1
ATOM 1736 N N . PHE A 1 218 ? -19.394 5.693 -16.634 1.00 42.75 218 PHE A N 1
ATOM 1737 C CA . PHE A 1 218 ? -19.820 7.091 -16.541 1.00 42.75 218 PHE A CA 1
ATOM 1738 C C . PHE A 1 218 ? -18.884 8.058 -17.286 1.00 42.75 218 PHE A C 1
ATOM 1740 O O . PHE A 1 218 ? -19.355 9.000 -17.923 1.00 42.75 218 PHE A O 1
ATOM 1747 N N . PHE A 1 219 ? -17.569 7.807 -17.285 1.00 41.19 219 PHE A N 1
ATOM 1748 C CA . PHE A 1 219 ? -16.587 8.599 -18.043 1.00 41.19 219 PHE A CA 1
ATOM 1749 C C . PHE A 1 219 ? -16.564 8.295 -19.554 1.00 41.19 219 PHE A C 1
ATOM 1751 O O . PHE A 1 219 ? -15.738 8.853 -20.278 1.00 41.19 219 PHE A O 1
ATOM 1758 N N . GLY A 1 220 ? -17.473 7.451 -20.057 1.00 31.41 220 GLY A N 1
ATOM 1759 C CA . GLY A 1 220 ? -17.600 7.156 -21.489 1.00 31.41 220 GLY A CA 1
ATOM 1760 C C . GLY A 1 220 ? -16.412 6.387 -22.072 1.00 31.41 220 GLY A C 1
ATOM 1761 O O . GLY A 1 220 ? -16.240 6.348 -23.292 1.00 31.41 220 GLY A O 1
ATOM 1762 N N . LEU A 1 221 ? -15.590 5.781 -21.214 1.00 37.97 221 LEU A N 1
ATOM 1763 C CA . LEU A 1 221 ? -14.535 4.867 -21.622 1.00 37.97 221 LEU A CA 1
ATOM 1764 C C . LEU A 1 221 ? -15.185 3.495 -21.809 1.00 37.97 221 LEU A C 1
ATOM 1766 O O . LEU A 1 221 ? -15.449 2.788 -20.840 1.00 37.97 221 LEU A O 1
ATOM 1770 N N . ASN A 1 222 ? -15.491 3.141 -23.059 1.00 32.72 222 ASN A N 1
ATOM 1771 C CA . ASN A 1 222 ? -15.896 1.775 -23.387 1.00 32.72 222 ASN A CA 1
ATOM 1772 C C . ASN A 1 222 ? -14.714 0.846 -23.079 1.00 32.72 222 ASN A C 1
ATOM 1774 O O . ASN A 1 222 ? -13.665 0.972 -23.715 1.00 32.72 222 ASN A O 1
ATOM 1778 N N . ILE A 1 223 ? -14.894 -0.030 -22.090 1.00 45.53 223 ILE A N 1
ATOM 1779 C CA . ILE A 1 223 ? -14.015 -1.176 -21.823 1.00 45.53 223 ILE A CA 1
ATOM 1780 C C . ILE A 1 223 ? -14.255 -2.224 -22.911 1.00 45.53 223 ILE A C 1
ATOM 1782 O O . ILE A 1 223 ? -15.445 -2.475 -23.220 1.00 45.53 223 ILE A O 1
#

Radius of gyration: 20.35 Å; chains: 1; bounding box: 55×53×54 Å

Foldseek 3Di:
DDDDPPVPPPPPPPPPPPADEAEAFQVCLVVVLVVLLVLLVQFQEKEWDWLDQQQFIKIWIKTWHQDPPDHPDTDIHIYIAGAGEPADTDGDPVSVVVCVVVPHDSCCSVPTHFYAHWQADPPVRQDPDPDDNPQGSLLSSLQSVLVSLREYEYAVCPVVLQCCCRRRNYHADPDDVVSQVVSCNSHVFYHHPNVVVVVVVVPDDPDRDDPPVVVCVVVVNDD